Protein AF-A0A7V3PQH8-F1 (afdb_monomer_lite)

Sequence (249 aa):
AAINPGARRLIAATVSHVVGEMLSERGLVITISVPEGQTIAEKTLNPRLGIIGGISILGADGIVKPYSVAAYRATIRLALRVARRNGIAKVVLATGSRSERHARGRYPGLAGMAFVQVGDHVDCALKQTVRLHFQEVVIATMVGKASKLAQGQMQTHVSEGPVDLAALAEVASEIGADEALQAAVRAANTVHHAQKLLRAAAISGLEQRLAQLAAEQAAAFVGGAVPVEVLIYGLDGALLGLAQVGSRA

pLDDT: mean 91.33, std 8.55, range [38.62, 98.69]

Structure (mmCIF, N/CA/C/O backbone):
data_AF-A0A7V3PQH8-F1
#
_entry.id   AF-A0A7V3PQH8-F1
#
loop_
_atom_site.group_PDB
_atom_site.id
_atom_site.type_symbol
_atom_site.label_atom_id
_atom_site.label_alt_id
_atom_site.label_comp_id
_atom_site.label_asym_id
_atom_site.label_entity_id
_atom_site.label_seq_id
_atom_site.pdbx_PDB_ins_code
_atom_site.Cartn_x
_atom_site.Cartn_y
_atom_site.Cartn_z
_atom_site.occupancy
_atom_site.B_iso_or_equiv
_atom_site.auth_seq_id
_atom_site.auth_comp_id
_atom_site.auth_asym_id
_atom_site.auth_atom_id
_atom_site.pdbx_PDB_model_num
ATOM 1 N N . ALA A 1 1 ? 11.810 -10.010 -30.310 1.00 69.44 1 ALA A N 1
ATOM 2 C CA . ALA A 1 1 ? 12.717 -9.869 -29.147 1.00 69.44 1 ALA A CA 1
ATOM 3 C C . ALA A 1 1 ? 12.416 -8.573 -28.394 1.00 69.44 1 ALA A C 1
ATOM 5 O O . ALA A 1 1 ? 12.281 -7.532 -29.037 1.00 69.44 1 ALA A O 1
ATOM 6 N N . ALA A 1 2 ? 12.307 -8.628 -27.064 1.00 83.75 2 ALA A N 1
ATOM 7 C CA . ALA A 1 2 ? 12.023 -7.478 -26.200 1.00 83.75 2 ALA A CA 1
ATOM 8 C C . ALA A 1 2 ? 13.279 -6.606 -25.972 1.00 83.75 2 ALA A C 1
ATOM 10 O O . ALA A 1 2 ? 13.841 -6.577 -24.881 1.00 83.75 2 ALA A O 1
ATOM 11 N N . ILE A 1 3 ? 13.742 -5.917 -27.023 1.00 89.88 3 ILE A N 1
ATOM 12 C CA . ILE A 1 3 ? 14.896 -4.998 -26.981 1.00 89.88 3 ILE A CA 1
ATOM 13 C C . ILE A 1 3 ? 14.425 -3.591 -27.345 1.00 89.88 3 ILE A C 1
ATOM 15 O O . ILE A 1 3 ? 13.915 -3.383 -28.454 1.00 89.88 3 ILE A O 1
ATOM 19 N N . ASN A 1 4 ? 14.590 -2.627 -26.434 1.00 87.06 4 ASN A N 1
ATOM 20 C CA . ASN A 1 4 ? 14.129 -1.256 -26.664 1.00 87.06 4 ASN A CA 1
ATOM 21 C C . ASN A 1 4 ? 15.027 -0.501 -27.678 1.00 87.06 4 ASN A C 1
ATOM 23 O O . ASN A 1 4 ? 16.186 -0.870 -27.878 1.00 87.06 4 ASN A O 1
ATOM 27 N N . PRO A 1 5 ? 14.536 0.584 -28.316 1.00 89.50 5 PRO A N 1
ATOM 28 C CA . PRO A 1 5 ? 15.318 1.340 -29.302 1.00 89.50 5 PRO A CA 1
ATOM 29 C C . PRO A 1 5 ? 16.641 1.905 -28.765 1.00 89.50 5 PRO A C 1
ATOM 31 O O . PRO A 1 5 ? 17.619 1.969 -29.501 1.00 89.50 5 PRO A O 1
ATOM 34 N N . GLY A 1 6 ? 16.685 2.293 -27.486 1.00 89.00 6 GLY A N 1
ATOM 35 C CA . GLY A 1 6 ? 17.909 2.779 -26.846 1.00 89.00 6 GLY A CA 1
ATOM 36 C C . GLY A 1 6 ? 18.995 1.704 -26.783 1.00 89.00 6 GLY A C 1
ATOM 37 O O . GLY A 1 6 ? 20.092 1.935 -27.282 1.00 89.00 6 GLY A O 1
ATOM 38 N N . ALA A 1 7 ? 18.669 0.505 -26.287 1.00 89.88 7 ALA A N 1
ATOM 39 C CA . ALA A 1 7 ? 19.606 -0.613 -26.260 1.00 89.88 7 ALA A CA 1
ATOM 40 C C . ALA A 1 7 ? 20.062 -0.997 -27.671 1.00 89.88 7 ALA A C 1
ATOM 42 O O . ALA A 1 7 ? 21.250 -1.213 -27.881 1.00 89.88 7 ALA A O 1
ATOM 43 N N . ARG A 1 8 ? 19.153 -1.007 -28.659 1.00 92.31 8 ARG A N 1
ATOM 44 C CA . ARG A 1 8 ? 19.520 -1.277 -30.063 1.00 92.31 8 ARG A CA 1
ATOM 45 C C . ARG A 1 8 ? 20.563 -0.296 -30.593 1.00 92.31 8 ARG A C 1
ATOM 47 O O . ARG A 1 8 ? 21.514 -0.732 -31.233 1.00 92.31 8 ARG A O 1
ATOM 54 N N . ARG A 1 9 ? 20.406 1.003 -30.314 1.00 92.12 9 ARG A N 1
ATOM 55 C CA . ARG A 1 9 ? 21.388 2.024 -30.713 1.00 92.12 9 ARG A CA 1
ATOM 56 C C . ARG A 1 9 ? 22.733 1.825 -30.026 1.00 92.12 9 ARG A C 1
ATOM 58 O O . ARG A 1 9 ? 23.749 1.923 -30.698 1.00 92.12 9 ARG A O 1
ATOM 65 N N . LEU A 1 10 ? 22.737 1.525 -28.726 1.00 91.31 10 LEU A N 1
ATOM 66 C CA . LEU A 1 10 ? 23.973 1.273 -27.980 1.00 91.31 10 LEU A CA 1
ATOM 67 C C . LEU A 1 10 ? 24.716 0.052 -28.527 1.00 91.31 10 LEU A C 1
ATOM 69 O O . LEU A 1 10 ? 25.899 0.153 -28.819 1.00 91.31 10 LEU A O 1
ATOM 73 N N . ILE A 1 11 ? 24.009 -1.060 -28.750 1.00 91.88 11 ILE A N 1
ATOM 74 C CA . ILE A 1 11 ? 24.584 -2.273 -29.347 1.00 91.88 11 ILE A CA 1
ATOM 75 C C . ILE A 1 11 ? 25.205 -1.953 -30.710 1.00 91.88 11 ILE A C 1
ATOM 77 O O . ILE A 1 11 ? 26.358 -2.299 -30.949 1.00 91.88 11 ILE A O 1
ATOM 81 N N . ALA A 1 12 ? 24.463 -1.269 -31.587 1.00 90.56 12 ALA A N 1
ATOM 82 C CA . ALA A 1 12 ? 24.956 -0.902 -32.911 1.00 90.56 12 ALA A CA 1
ATOM 83 C C . ALA A 1 12 ? 26.196 0.003 -32.829 1.00 90.56 12 ALA A C 1
ATOM 85 O O . ALA A 1 12 ? 27.190 -0.278 -33.487 1.00 90.56 12 ALA A O 1
ATOM 86 N N . ALA A 1 13 ? 26.171 1.034 -31.978 1.00 90.50 13 ALA A N 1
ATOM 87 C CA . ALA A 1 13 ? 27.292 1.953 -31.799 1.00 90.50 13 ALA A CA 1
ATOM 88 C C . ALA A 1 13 ? 28.551 1.241 -31.277 1.00 90.50 13 ALA A C 1
ATOM 90 O O . ALA A 1 13 ? 29.636 1.446 -31.818 1.00 90.50 13 ALA A O 1
ATOM 91 N N . THR A 1 14 ? 28.413 0.371 -30.271 1.00 90.88 14 THR A N 1
ATOM 92 C CA . THR A 1 14 ? 29.534 -0.414 -29.735 1.00 90.88 14 THR A CA 1
ATOM 93 C C . THR A 1 14 ? 30.121 -1.339 -30.796 1.00 90.88 14 THR A C 1
ATOM 95 O O . THR A 1 14 ? 31.338 -1.406 -30.942 1.00 90.88 14 THR A O 1
ATOM 98 N N . VAL A 1 15 ? 29.277 -2.022 -31.569 1.00 90.94 15 VAL A N 1
ATOM 99 C CA . VAL A 1 15 ? 29.740 -2.921 -32.632 1.00 90.94 15 VAL A CA 1
ATOM 100 C C . VAL A 1 15 ? 30.452 -2.142 -33.731 1.00 90.94 15 VAL A C 1
ATOM 102 O O . VAL A 1 15 ? 31.549 -2.530 -34.116 1.00 90.94 15 VAL A O 1
ATOM 105 N N . SER A 1 16 ? 29.878 -1.031 -34.203 1.00 89.25 16 SER A N 1
ATOM 106 C CA . SER A 1 16 ? 30.523 -0.175 -35.204 1.00 89.25 16 SER A CA 1
ATOM 107 C C . SER A 1 16 ? 31.885 0.323 -34.741 1.00 89.25 16 SER A C 1
ATOM 109 O O . SER A 1 16 ? 32.834 0.307 -35.516 1.00 89.25 16 SER A O 1
ATOM 111 N N . HIS A 1 17 ? 32.000 0.706 -33.470 1.00 89.19 17 HIS A N 1
ATOM 112 C CA . HIS A 1 17 ? 33.264 1.153 -32.898 1.00 89.19 17 HIS A CA 1
ATOM 113 C C . HIS A 1 17 ? 34.311 0.030 -32.817 1.00 89.19 17 HIS A C 1
ATOM 115 O O . HIS A 1 17 ? 35.486 0.271 -33.064 1.00 89.19 17 HIS A O 1
ATOM 121 N N . VAL A 1 18 ? 33.907 -1.193 -32.458 1.00 89.69 18 VAL A N 1
ATOM 122 C CA . VAL A 1 18 ? 34.832 -2.333 -32.309 1.00 89.69 18 VAL A CA 1
ATOM 123 C C . VAL A 1 18 ? 35.256 -2.911 -33.661 1.00 89.69 18 VAL A C 1
ATOM 125 O O . VAL A 1 18 ? 36.412 -3.281 -33.831 1.00 89.69 18 VAL A O 1
ATOM 128 N N . VAL A 1 19 ? 34.328 -3.013 -34.613 1.00 87.88 19 VAL A N 1
ATOM 129 C CA . VAL A 1 19 ? 34.570 -3.642 -35.922 1.00 87.88 19 VAL A CA 1
ATOM 130 C C . VAL A 1 19 ? 35.191 -2.654 -36.920 1.00 87.88 19 VAL A C 1
ATOM 132 O O . VAL A 1 19 ? 35.921 -3.071 -37.819 1.00 87.88 19 VAL A O 1
ATOM 135 N N . GLY A 1 20 ? 34.946 -1.351 -36.751 1.00 84.75 20 GLY A N 1
ATOM 136 C CA . GLY A 1 20 ? 35.577 -0.295 -37.539 1.00 84.75 20 GLY A CA 1
ATOM 137 C C . GLY A 1 20 ? 35.272 -0.389 -39.036 1.00 84.75 20 GLY A C 1
ATOM 138 O O . GLY A 1 20 ? 34.146 -0.682 -39.447 1.00 84.75 20 GLY A O 1
ATOM 139 N N . GLU A 1 21 ? 36.291 -0.141 -39.860 1.00 82.31 21 GLU A N 1
ATOM 140 C CA . GLU A 1 21 ? 36.168 -0.062 -41.322 1.00 82.31 21 GLU A CA 1
ATOM 141 C C . GLU A 1 21 ? 35.783 -1.391 -41.983 1.00 82.31 21 GLU A C 1
ATOM 143 O O . GLU A 1 21 ? 35.224 -1.374 -43.077 1.00 82.31 21 GLU A O 1
ATOM 148 N N . MET A 1 22 ? 35.956 -2.538 -41.309 1.00 79.31 22 MET A N 1
ATOM 149 C CA . MET A 1 22 ? 35.552 -3.840 -41.862 1.00 79.31 22 MET A CA 1
ATOM 150 C C . MET A 1 22 ? 34.045 -3.922 -42.161 1.00 79.31 22 MET A C 1
ATOM 152 O O . MET A 1 22 ? 33.633 -4.716 -43.007 1.00 79.31 22 MET A O 1
ATOM 156 N N . LEU A 1 23 ? 33.218 -3.086 -41.514 1.00 81.00 23 LEU A N 1
ATOM 157 C CA . LEU A 1 23 ? 31.784 -2.987 -41.816 1.00 81.00 23 LEU A CA 1
ATOM 158 C C . LEU A 1 23 ? 31.484 -2.361 -43.186 1.00 81.00 23 LEU A C 1
ATOM 160 O O . LEU A 1 23 ? 30.387 -2.557 -43.706 1.00 81.00 23 LEU A O 1
ATOM 164 N N . SER A 1 24 ? 32.426 -1.605 -43.762 1.00 78.50 24 SER A N 1
ATOM 165 C CA . SER A 1 24 ? 32.280 -1.016 -45.101 1.00 78.50 24 SER A CA 1
ATOM 166 C C . SER A 1 24 ? 32.461 -2.051 -46.215 1.00 78.50 24 SER A C 1
ATOM 168 O O . SER A 1 24 ? 31.877 -1.915 -47.287 1.00 78.50 24 SER A O 1
ATOM 170 N N . GLU A 1 25 ? 33.201 -3.125 -45.931 1.00 80.69 25 GLU A N 1
ATOM 171 C CA . GLU A 1 25 ? 33.485 -4.205 -46.876 1.00 80.69 25 GLU A CA 1
ATOM 172 C C . GLU A 1 25 ? 32.579 -5.425 -46.664 1.00 80.69 25 GLU A C 1
ATOM 174 O O . GLU A 1 25 ? 32.295 -6.164 -47.611 1.00 80.69 25 GLU A O 1
ATOM 179 N N . ARG A 1 26 ? 32.128 -5.674 -45.424 1.00 83.50 26 ARG A N 1
ATOM 180 C CA . ARG A 1 26 ? 31.324 -6.853 -45.062 1.00 83.50 26 ARG A CA 1
ATOM 181 C C . ARG A 1 26 ? 30.247 -6.521 -44.031 1.00 83.50 26 ARG A C 1
ATOM 183 O O . ARG A 1 26 ? 30.506 -5.902 -43.005 1.00 83.50 26 ARG A O 1
ATOM 190 N N . GLY A 1 27 ? 29.031 -7.013 -44.267 1.00 83.19 27 GLY A N 1
ATOM 191 C CA . GLY A 1 27 ? 27.947 -6.944 -43.286 1.00 83.19 27 GLY A CA 1
ATOM 192 C C . GLY A 1 27 ? 28.158 -7.900 -42.105 1.00 83.19 27 GLY A C 1
ATOM 193 O O . GLY A 1 27 ? 28.834 -8.921 -42.228 1.00 83.19 27 GLY A O 1
ATOM 194 N N . LEU A 1 28 ? 27.531 -7.593 -40.967 1.00 86.88 28 LEU A N 1
ATOM 195 C CA . LEU A 1 28 ? 27.560 -8.426 -39.763 1.00 86.88 28 LEU A CA 1
ATOM 196 C C . LEU A 1 28 ? 26.142 -8.840 -39.353 1.00 86.88 28 LEU A C 1
ATOM 198 O O . LEU A 1 28 ? 25.231 -8.013 -39.302 1.00 86.88 28 LEU A O 1
ATOM 202 N N . VAL A 1 29 ? 25.976 -10.112 -38.988 1.00 89.38 29 VAL A N 1
ATOM 203 C CA . VAL A 1 29 ? 24.771 -10.618 -38.320 1.00 89.38 29 VAL A CA 1
ATOM 204 C C . VAL A 1 29 ? 25.097 -10.853 -36.852 1.00 89.38 29 VAL A C 1
ATOM 206 O O . VAL A 1 29 ? 26.040 -11.568 -36.527 1.00 89.38 29 VAL A O 1
ATOM 209 N N . ILE A 1 30 ? 24.311 -10.247 -35.961 1.00 88.38 30 ILE A N 1
ATOM 210 C CA . ILE A 1 30 ? 24.513 -10.337 -34.513 1.00 88.38 30 ILE A CA 1
ATOM 211 C C . ILE A 1 30 ? 23.346 -11.090 -33.893 1.00 88.38 30 ILE A C 1
ATOM 213 O O . ILE A 1 30 ? 22.194 -10.655 -33.977 1.00 88.38 30 ILE A O 1
ATOM 217 N N . THR A 1 31 ? 23.656 -12.183 -33.204 1.00 91.88 31 THR A N 1
ATOM 218 C CA . THR A 1 31 ? 22.697 -12.906 -32.372 1.00 91.88 31 THR A CA 1
ATOM 219 C C . THR A 1 31 ? 22.976 -12.598 -30.911 1.00 91.88 31 THR A C 1
ATOM 221 O O . THR A 1 31 ? 24.031 -12.931 -30.382 1.00 91.88 31 THR A O 1
ATOM 224 N N . ILE A 1 32 ? 22.011 -11.967 -30.246 1.00 90.38 32 ILE A N 1
ATOM 225 C CA . ILE A 1 32 ? 22.078 -11.710 -28.809 1.00 90.38 32 ILE A CA 1
ATOM 226 C C . ILE A 1 32 ? 21.322 -12.823 -28.100 1.00 90.38 32 ILE A C 1
ATOM 228 O O . ILE A 1 32 ? 20.129 -13.014 -28.341 1.00 90.38 32 ILE A O 1
ATOM 232 N N . SER A 1 33 ? 22.014 -13.534 -27.217 1.00 92.12 33 SER A N 1
ATOM 233 C CA . SER A 1 33 ? 21.426 -14.552 -26.355 1.00 92.12 33 SER A CA 1
ATOM 234 C C . SER A 1 33 ? 21.603 -14.160 -24.892 1.00 92.12 33 SER A C 1
ATOM 236 O O . SER A 1 33 ? 22.584 -13.521 -24.515 1.00 92.12 33 SER A O 1
ATOM 238 N N . VAL A 1 34 ? 20.621 -14.520 -24.071 1.00 91.44 34 VAL A N 1
ATOM 239 C CA . VAL A 1 34 ? 20.726 -14.432 -22.615 1.00 91.44 34 VAL A CA 1
ATOM 240 C C . VAL A 1 34 ? 20.525 -15.847 -22.093 1.00 91.44 34 VAL A C 1
ATOM 242 O O . VAL A 1 34 ? 19.378 -16.307 -22.051 1.00 91.44 34 VAL A O 1
ATOM 245 N N . PRO A 1 35 ? 21.614 -16.555 -21.744 1.00 92.94 35 PRO A N 1
ATOM 246 C CA . PRO A 1 35 ? 21.519 -17.830 -21.049 1.00 92.94 35 PRO A CA 1
ATOM 247 C C . PRO A 1 35 ? 20.592 -17.697 -19.839 1.00 92.94 35 PRO A C 1
ATOM 249 O O . PRO A 1 35 ? 20.610 -16.677 -19.153 1.00 92.94 35 PRO A O 1
ATOM 252 N N . GLU A 1 36 ? 19.721 -18.686 -19.629 1.00 92.44 36 GLU A N 1
ATOM 253 C CA . GLU A 1 36 ? 18.727 -18.689 -18.540 1.00 92.44 36 GLU A CA 1
ATOM 254 C C . GLU A 1 36 ? 17.728 -17.513 -18.567 1.00 92.44 36 GLU A C 1
ATOM 256 O O . GLU A 1 36 ? 16.984 -17.293 -17.609 1.00 92.44 36 GLU A O 1
ATOM 261 N N . GLY A 1 37 ? 17.643 -16.768 -19.677 1.00 91.50 37 GLY A N 1
ATOM 262 C CA . GLY A 1 37 ? 16.776 -15.596 -19.789 1.00 91.50 37 GLY A CA 1
ATOM 263 C C . GLY A 1 37 ? 15.298 -15.906 -19.536 1.00 91.50 37 GLY A C 1
ATOM 264 O O . GLY A 1 37 ? 14.580 -15.062 -19.007 1.00 91.50 37 GLY A O 1
ATOM 265 N N . GLN A 1 38 ? 14.836 -17.114 -19.861 1.00 92.31 38 GLN A N 1
ATOM 266 C CA . GLN A 1 38 ? 13.476 -17.553 -19.550 1.00 92.31 38 GLN A CA 1
ATOM 267 C C . GLN A 1 38 ? 13.256 -17.686 -18.034 1.00 92.31 38 GLN A C 1
ATOM 269 O O . GLN A 1 38 ? 12.346 -17.059 -17.498 1.00 92.31 38 GLN A O 1
ATOM 274 N N . THR A 1 39 ? 14.137 -18.409 -17.336 1.00 90.88 39 THR A N 1
ATOM 275 C CA . THR A 1 39 ? 14.087 -18.603 -15.877 1.00 90.88 39 THR A CA 1
ATOM 276 C C . THR A 1 39 ? 14.212 -17.282 -15.120 1.00 90.88 39 THR A C 1
ATOM 278 O O . THR A 1 39 ? 13.498 -17.034 -14.149 1.00 90.88 39 THR A O 1
ATOM 281 N N . ILE A 1 40 ? 15.110 -16.395 -15.562 1.00 89.00 40 ILE A N 1
ATOM 282 C CA . ILE A 1 40 ? 15.279 -15.079 -14.936 1.00 89.00 40 ILE A CA 1
ATOM 283 C C . ILE A 1 40 ? 14.012 -14.244 -15.134 1.00 89.00 40 ILE A C 1
ATOM 285 O O . ILE A 1 40 ? 13.563 -13.602 -14.185 1.00 89.00 40 ILE A O 1
ATOM 289 N N . ALA A 1 41 ? 13.405 -14.273 -16.326 1.00 89.25 41 ALA A N 1
ATOM 290 C CA . ALA A 1 41 ? 12.231 -13.464 -16.637 1.00 89.25 41 ALA A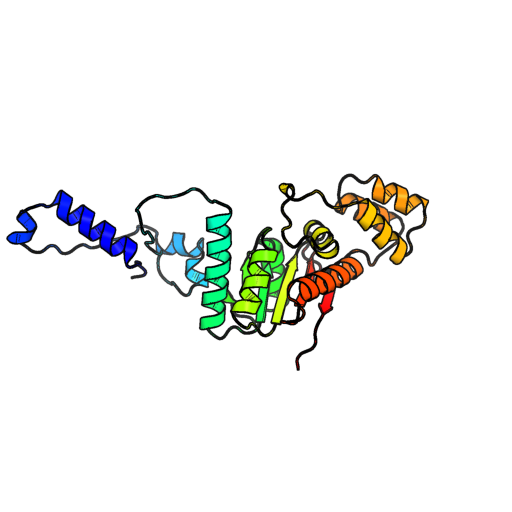 CA 1
ATOM 291 C C . ALA A 1 41 ? 11.058 -13.718 -15.690 1.00 89.25 41 ALA A C 1
ATOM 293 O O . ALA A 1 41 ? 10.409 -12.750 -15.292 1.00 89.25 41 ALA A O 1
ATOM 294 N N . GLU A 1 42 ? 10.842 -14.962 -15.259 1.00 86.00 42 GLU A N 1
ATOM 295 C CA . GLU A 1 42 ? 9.809 -15.335 -14.281 1.00 86.00 42 GLU A CA 1
ATOM 296 C C . GLU A 1 42 ? 9.930 -14.568 -12.955 1.00 86.00 42 GLU A C 1
ATOM 298 O O . GLU A 1 42 ? 8.927 -14.279 -12.302 1.00 86.00 42 GLU A O 1
ATOM 303 N N . LYS A 1 43 ? 1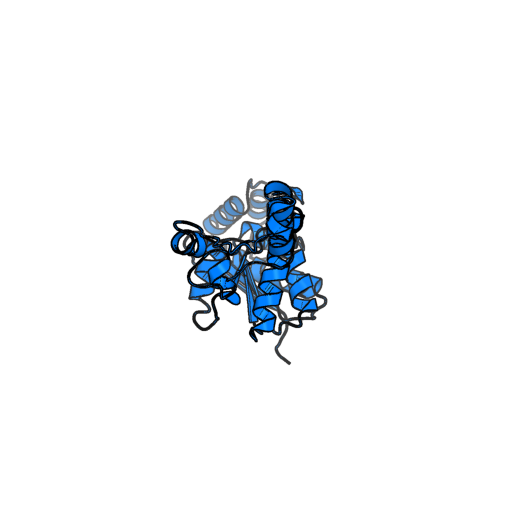1.153 -14.173 -12.586 1.00 82.50 43 LYS A N 1
ATOM 304 C CA . LYS A 1 43 ? 11.462 -13.404 -11.370 1.00 82.50 43 LYS A CA 1
ATOM 305 C C . LYS A 1 43 ? 11.460 -11.887 -11.591 1.00 82.50 43 LYS A C 1
ATOM 307 O O . LYS A 1 43 ? 11.768 -11.132 -10.671 1.00 82.50 43 LYS A O 1
ATOM 312 N N . THR A 1 44 ? 11.130 -11.417 -12.793 1.00 82.38 44 THR A N 1
ATOM 313 C CA . THR A 1 44 ? 11.079 -9.986 -13.134 1.00 82.38 44 THR A CA 1
ATOM 314 C C . THR A 1 44 ? 9.641 -9.493 -13.317 1.00 82.38 44 THR A C 1
ATOM 316 O O . THR A 1 44 ? 8.668 -10.226 -13.154 1.00 82.38 44 THR A O 1
ATOM 319 N N . LEU A 1 45 ? 9.485 -8.224 -13.703 1.00 76.12 45 LEU A N 1
ATOM 320 C CA . LEU A 1 45 ? 8.192 -7.683 -14.122 1.00 76.12 45 LEU A CA 1
ATOM 321 C C . LEU A 1 45 ? 7.771 -8.144 -15.526 1.00 76.12 45 LEU A C 1
ATOM 323 O O . LEU A 1 45 ? 6.620 -7.927 -15.894 1.00 76.12 45 LEU A O 1
ATOM 327 N N . ASN A 1 46 ? 8.648 -8.789 -16.301 1.00 84.25 46 ASN A N 1
ATOM 328 C CA . ASN A 1 46 ? 8.371 -9.172 -17.687 1.00 84.25 46 ASN A CA 1
ATOM 329 C C . ASN A 1 46 ? 7.060 -9.950 -17.887 1.00 84.25 46 ASN A C 1
ATOM 331 O O . ASN A 1 46 ? 6.265 -9.506 -18.718 1.00 84.25 46 ASN A O 1
ATOM 335 N N . PRO A 1 47 ? 6.758 -11.017 -17.118 1.00 82.62 47 PRO A N 1
ATOM 336 C CA . PRO A 1 47 ? 5.520 -11.771 -17.296 1.00 82.62 47 PRO A CA 1
ATOM 337 C C . PRO A 1 47 ? 4.287 -10.892 -17.077 1.00 82.62 47 PRO A C 1
ATOM 339 O O . PRO A 1 47 ? 3.309 -10.979 -17.816 1.00 82.62 47 PRO A O 1
ATOM 342 N N . ARG A 1 48 ? 4.358 -9.968 -16.107 1.00 74.62 48 ARG A N 1
ATOM 343 C CA . ARG A 1 48 ? 3.279 -9.006 -15.826 1.00 74.62 48 ARG A CA 1
ATOM 344 C C . ARG A 1 48 ? 3.085 -8.002 -16.962 1.00 74.62 48 ARG A C 1
ATOM 346 O O . ARG A 1 48 ? 1.983 -7.494 -17.136 1.00 74.62 48 ARG A O 1
ATOM 353 N N . LEU A 1 49 ? 4.141 -7.715 -17.719 1.00 76.50 49 LEU A N 1
ATOM 354 C CA . LEU A 1 49 ? 4.115 -6.831 -18.884 1.00 76.50 49 LEU A CA 1
ATOM 355 C C . LEU A 1 49 ? 3.799 -7.579 -20.194 1.00 76.50 49 LEU A C 1
ATOM 357 O O . LEU A 1 49 ? 3.864 -6.969 -21.259 1.00 76.50 49 LEU A O 1
ATOM 361 N N . GLY A 1 50 ? 3.464 -8.874 -20.129 1.00 80.19 50 GLY A N 1
ATOM 362 C CA . GLY A 1 50 ? 3.159 -9.702 -21.301 1.00 80.19 50 GLY A CA 1
ATOM 363 C C . GLY A 1 50 ? 4.394 -10.174 -22.075 1.00 80.19 50 GLY A C 1
ATOM 364 O O . GLY A 1 50 ? 4.275 -10.624 -23.210 1.00 80.19 50 GLY A O 1
ATOM 365 N N . ILE A 1 51 ? 5.585 -10.067 -21.485 1.00 82.50 51 ILE A N 1
ATOM 366 C CA . ILE A 1 51 ? 6.837 -10.525 -22.090 1.00 82.50 51 ILE A CA 1
ATOM 367 C C . ILE A 1 51 ? 7.091 -11.953 -21.608 1.00 82.50 51 ILE A C 1
ATOM 369 O O . ILE A 1 51 ? 7.396 -12.177 -20.436 1.00 82.50 51 ILE A O 1
ATOM 373 N N . ILE A 1 52 ? 6.927 -12.910 -22.522 1.00 85.00 52 ILE A N 1
ATOM 374 C CA . ILE A 1 52 ? 6.976 -14.354 -22.260 1.00 85.00 52 ILE A CA 1
ATOM 375 C C . ILE A 1 52 ? 8.214 -14.952 -22.943 1.00 85.00 52 ILE A C 1
ATOM 377 O O . ILE A 1 52 ? 8.609 -14.505 -24.019 1.00 85.00 52 ILE A O 1
ATOM 381 N N . GLY A 1 53 ? 8.828 -15.962 -22.319 1.00 86.62 53 GLY A N 1
ATOM 382 C CA . GLY A 1 53 ? 9.922 -16.740 -22.916 1.00 86.62 53 GLY A CA 1
ATOM 383 C C . GLY A 1 53 ? 11.307 -16.086 -22.858 1.00 86.62 53 GLY A C 1
ATOM 384 O O . GLY A 1 53 ? 12.238 -16.593 -23.473 1.00 86.62 53 GLY A O 1
ATOM 385 N N . GLY A 1 54 ? 11.480 -14.972 -22.137 1.00 89.56 54 GLY A N 1
ATOM 386 C CA . GLY A 1 54 ? 12.792 -14.340 -21.983 1.00 89.56 54 GLY A CA 1
ATOM 387 C C . GLY A 1 54 ? 12.782 -12.989 -21.269 1.00 89.56 54 GLY A C 1
ATOM 388 O O . GLY A 1 54 ? 11.726 -12.412 -20.981 1.00 89.56 54 GLY A O 1
ATOM 389 N N . ILE A 1 55 ? 13.980 -12.470 -20.979 1.00 91.50 55 ILE A N 1
ATOM 390 C CA . ILE A 1 55 ? 14.151 -11.140 -20.384 1.00 91.50 55 ILE A CA 1
ATOM 391 C C . ILE A 1 55 ? 14.081 -10.011 -21.422 1.00 91.50 55 ILE A C 1
ATOM 393 O O . ILE A 1 55 ? 14.243 -10.215 -22.625 1.00 91.50 55 ILE A O 1
ATOM 397 N N . SER A 1 56 ? 13.863 -8.791 -20.928 1.00 90.38 56 SER A N 1
ATOM 398 C CA . SER A 1 56 ? 13.930 -7.569 -21.723 1.00 90.38 56 SER A CA 1
ATOM 399 C C . SER A 1 56 ? 15.350 -7.019 -21.683 1.00 90.38 56 SER A C 1
ATOM 401 O O . SER A 1 56 ? 15.909 -6.865 -20.599 1.00 90.38 56 SER A O 1
ATOM 403 N N . ILE A 1 57 ? 15.912 -6.664 -22.839 1.00 89.81 57 ILE A N 1
ATOM 404 C CA . ILE A 1 57 ? 17.190 -5.945 -22.918 1.00 89.81 57 ILE A CA 1
ATOM 405 C C . ILE A 1 57 ? 16.860 -4.460 -23.035 1.00 89.81 57 ILE A C 1
ATOM 407 O O . ILE A 1 57 ? 16.399 -3.981 -24.076 1.00 89.81 57 ILE A O 1
ATOM 411 N N . LEU A 1 58 ? 17.025 -3.753 -21.921 1.00 83.69 58 LEU A N 1
ATOM 412 C CA . LEU A 1 58 ? 16.620 -2.362 -21.760 1.00 83.69 58 LEU A CA 1
ATOM 413 C C . LEU A 1 58 ? 17.840 -1.489 -21.465 1.00 83.69 58 LEU A C 1
ATOM 415 O O . LEU A 1 58 ? 18.708 -1.866 -20.687 1.00 83.69 58 LEU A O 1
ATOM 419 N N . GLY A 1 59 ? 17.873 -0.300 -22.057 1.00 76.06 59 GLY A N 1
ATOM 420 C CA . GLY A 1 59 ? 18.894 0.712 -21.793 1.00 76.06 59 GLY A CA 1
ATOM 421 C C . GLY A 1 59 ? 18.680 1.939 -22.672 1.00 76.06 59 GLY A C 1
ATOM 422 O O . GLY A 1 59 ? 18.065 1.839 -23.735 1.00 76.06 59 GLY A O 1
ATOM 423 N N . ALA A 1 60 ? 19.123 3.108 -22.220 1.00 77.31 60 ALA A N 1
ATOM 424 C CA . ALA A 1 60 ? 19.135 4.328 -23.033 1.00 77.31 60 ALA A CA 1
ATOM 425 C C . ALA A 1 60 ? 20.547 4.912 -23.138 1.00 77.31 60 ALA A C 1
ATOM 427 O O . ALA A 1 60 ? 20.940 5.330 -24.221 1.00 77.31 60 ALA A O 1
ATOM 428 N N . ASP A 1 61 ? 21.293 4.872 -22.035 1.00 80.00 61 ASP A N 1
ATOM 429 C CA . ASP A 1 61 ? 22.641 5.425 -21.864 1.00 80.00 61 ASP A CA 1
ATOM 430 C C . ASP A 1 61 ? 23.697 4.365 -21.490 1.00 80.00 61 ASP A C 1
ATOM 432 O O . ASP A 1 61 ? 24.880 4.675 -21.433 1.00 80.00 61 ASP A O 1
ATOM 436 N N . GLY A 1 62 ? 23.291 3.116 -21.239 1.00 76.62 62 GLY A N 1
ATOM 437 C CA . GLY A 1 62 ? 24.196 2.035 -20.835 1.00 76.62 62 GLY A CA 1
ATOM 438 C C . GLY A 1 62 ? 24.629 2.099 -19.366 1.00 76.62 62 GLY A C 1
ATOM 439 O O . GLY A 1 62 ? 25.436 1.275 -18.944 1.00 76.62 62 GLY A O 1
ATOM 440 N N . ILE A 1 63 ? 24.080 3.029 -18.574 1.00 76.81 63 ILE A N 1
ATOM 441 C CA . ILE A 1 63 ? 24.430 3.209 -17.162 1.00 76.81 63 ILE A CA 1
ATOM 442 C C . ILE A 1 63 ? 23.339 2.595 -16.281 1.00 76.81 63 ILE A C 1
ATOM 444 O O . ILE A 1 63 ? 22.183 3.025 -16.282 1.00 76.81 63 ILE A O 1
ATOM 448 N N . VAL A 1 64 ? 23.711 1.611 -15.459 1.00 65.44 64 VAL A N 1
ATOM 449 C CA . VAL A 1 64 ? 22.812 1.055 -14.441 1.00 65.44 64 VAL A CA 1
ATOM 450 C C . VAL A 1 64 ? 22.848 1.955 -13.212 1.00 65.44 64 VAL A C 1
ATOM 452 O O . VAL A 1 64 ? 23.779 1.907 -12.411 1.00 65.44 64 VAL A O 1
ATOM 455 N N . LYS A 1 65 ? 21.816 2.784 -13.044 1.00 61.91 65 LYS A N 1
ATOM 456 C CA . LYS A 1 65 ? 21.616 3.514 -11.789 1.00 61.91 65 LYS A CA 1
ATOM 457 C C . LYS A 1 65 ? 21.008 2.559 -10.755 1.00 61.91 65 LYS A C 1
ATOM 459 O O . LYS A 1 65 ? 19.949 1.992 -11.041 1.00 61.91 65 LYS A O 1
ATOM 464 N N . PRO A 1 66 ? 21.619 2.388 -9.566 1.00 59.22 66 PRO A N 1
ATOM 465 C CA . PRO A 1 66 ? 21.001 1.627 -8.485 1.00 59.22 66 PRO A CA 1
ATOM 466 C C . PRO A 1 66 ? 19.626 2.216 -8.146 1.00 59.22 66 PRO A C 1
ATOM 468 O O . PRO A 1 66 ? 19.342 3.378 -8.447 1.00 59.22 66 PRO A O 1
ATOM 471 N N . TYR A 1 67 ? 18.760 1.378 -7.577 1.00 62.78 67 TYR A N 1
ATOM 472 C CA . TYR A 1 67 ? 17.325 1.613 -7.406 1.00 62.78 67 TYR A CA 1
ATOM 473 C C . TYR A 1 67 ? 17.031 2.934 -6.670 1.00 62.78 67 TYR A C 1
ATOM 475 O O . TYR A 1 67 ? 16.930 2.990 -5.449 1.00 62.78 67 TYR A O 1
ATOM 483 N N . SER A 1 68 ? 16.912 4.030 -7.420 1.00 79.12 68 SER A N 1
ATOM 484 C CA . SER A 1 68 ? 16.548 5.330 -6.865 1.00 79.12 68 SER A CA 1
ATOM 485 C C . SER A 1 68 ? 15.036 5.407 -6.674 1.00 79.12 68 SER A C 1
ATOM 487 O O . SER A 1 68 ? 14.266 4.788 -7.417 1.00 79.12 68 SER A O 1
ATOM 489 N N . VAL A 1 69 ? 14.591 6.250 -5.740 1.00 84.38 69 VAL A N 1
ATOM 490 C CA . VAL A 1 69 ? 13.169 6.603 -5.580 1.00 84.38 69 VAL A CA 1
ATOM 491 C C . VAL A 1 69 ? 12.541 7.007 -6.924 1.00 84.38 69 VAL A C 1
ATOM 493 O O . VAL A 1 69 ? 11.414 6.623 -7.242 1.00 84.38 69 VAL A O 1
ATOM 496 N N . ALA A 1 70 ? 13.286 7.729 -7.768 1.00 85.62 70 ALA A N 1
ATOM 497 C CA . ALA A 1 70 ? 12.829 8.122 -9.098 1.00 85.62 70 ALA A CA 1
ATOM 498 C C . ALA A 1 70 ? 12.605 6.918 -10.032 1.00 85.62 70 ALA A C 1
ATOM 500 O O . ALA A 1 70 ? 11.573 6.864 -10.712 1.00 85.62 70 ALA A O 1
ATOM 501 N N . ALA A 1 71 ? 13.527 5.948 -10.043 1.00 84.31 71 ALA A N 1
ATOM 502 C CA . ALA A 1 71 ? 13.420 4.732 -10.850 1.00 84.31 71 ALA A CA 1
ATOM 503 C C . ALA A 1 71 ? 12.246 3.844 -10.401 1.00 84.31 71 ALA A C 1
ATOM 505 O O . ALA A 1 71 ? 11.492 3.336 -11.238 1.00 84.31 71 ALA A O 1
ATOM 506 N N . TYR A 1 72 ? 12.018 3.721 -9.091 1.00 88.56 72 TYR A N 1
ATOM 507 C CA . TYR A 1 72 ? 10.885 2.949 -8.583 1.00 88.56 72 TYR A CA 1
ATOM 508 C C . TYR A 1 72 ? 9.541 3.602 -8.928 1.00 88.56 72 TYR A C 1
ATOM 510 O O . TYR A 1 72 ? 8.656 2.957 -9.496 1.00 88.56 72 TYR A O 1
ATOM 518 N N . ARG A 1 73 ? 9.412 4.922 -8.731 1.00 92.88 73 ARG A N 1
ATOM 519 C CA . ARG A 1 73 ? 8.216 5.672 -9.158 1.00 92.88 73 ARG A CA 1
ATOM 520 C C . ARG A 1 73 ? 7.982 5.587 -10.671 1.00 92.88 73 ARG A C 1
ATOM 522 O O . ARG A 1 73 ? 6.834 5.541 -11.114 1.00 92.88 73 ARG A O 1
ATOM 529 N N . ALA A 1 74 ? 9.041 5.555 -11.484 1.00 90.12 74 ALA A N 1
ATOM 530 C CA . ALA A 1 74 ? 8.920 5.341 -12.928 1.00 90.12 74 ALA A CA 1
ATOM 531 C C . ALA A 1 7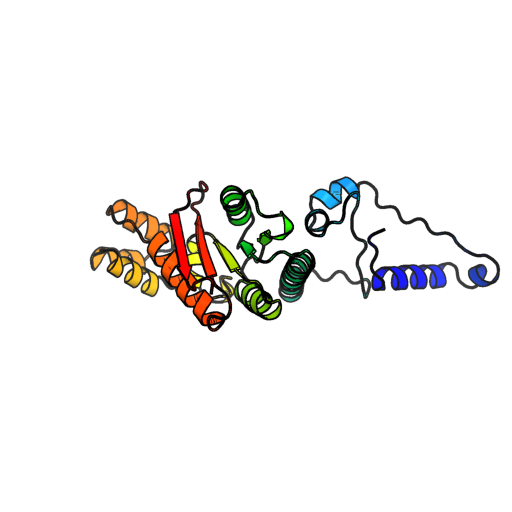4 ? 8.369 3.945 -13.261 1.00 90.12 74 ALA A C 1
ATOM 533 O O . ALA A 1 74 ? 7.521 3.823 -14.146 1.00 90.12 74 ALA A O 1
ATOM 534 N N . THR A 1 75 ? 8.783 2.926 -12.507 1.00 90.19 75 THR A N 1
ATOM 535 C CA . THR A 1 75 ? 8.302 1.545 -12.648 1.00 90.19 75 THR A CA 1
ATOM 536 C C . THR A 1 75 ? 6.813 1.430 -12.316 1.00 90.19 75 THR A C 1
ATOM 538 O O . THR A 1 75 ? 6.061 0.852 -13.101 1.00 90.19 75 THR A O 1
ATOM 541 N N . ILE A 1 76 ? 6.354 2.070 -11.233 1.00 95.81 76 ILE A N 1
ATOM 542 C CA . ILE A 1 76 ? 4.923 2.158 -10.880 1.00 95.81 76 ILE A CA 1
ATOM 543 C C . ILE A 1 76 ? 4.125 2.789 -12.029 1.00 95.81 76 ILE A C 1
ATOM 545 O O . ILE A 1 76 ? 3.124 2.233 -12.484 1.00 95.81 76 ILE A O 1
ATOM 549 N N . ARG A 1 77 ? 4.592 3.932 -12.553 1.00 96.75 77 ARG A N 1
ATOM 550 C CA . ARG A 1 77 ? 3.915 4.620 -13.665 1.00 96.75 77 ARG A CA 1
ATOM 551 C C . ARG A 1 77 ? 3.841 3.769 -14.930 1.00 96.75 77 ARG A C 1
ATOM 553 O O . ARG A 1 77 ? 2.825 3.806 -15.624 1.00 96.75 77 ARG A O 1
ATOM 560 N N . LEU A 1 78 ? 4.905 3.029 -15.239 1.00 93.62 78 LEU A N 1
ATOM 561 C CA . LEU A 1 78 ? 4.945 2.133 -16.390 1.00 93.62 78 LEU A CA 1
ATOM 562 C C . LEU A 1 78 ? 3.958 0.974 -16.227 1.00 93.62 78 LEU A C 1
ATOM 564 O O . LEU A 1 78 ? 3.174 0.732 -17.143 1.00 93.62 78 LEU A O 1
ATOM 568 N N . ALA A 1 79 ? 3.949 0.314 -15.067 1.00 95.31 79 ALA A N 1
ATOM 569 C CA . ALA A 1 79 ? 3.038 -0.792 -14.783 1.00 95.31 79 ALA A CA 1
ATOM 570 C C . ALA A 1 79 ? 1.568 -0.366 -14.936 1.00 95.31 79 ALA A C 1
ATOM 572 O O . ALA A 1 79 ? 0.808 -1.019 -15.649 1.00 95.31 79 ALA A O 1
ATOM 573 N N . LEU A 1 80 ? 1.192 0.788 -14.372 1.00 98.06 80 LEU A N 1
ATOM 574 C CA . LEU A 1 80 ? -0.165 1.335 -14.502 1.00 98.06 80 LEU A CA 1
ATOM 575 C C . LEU A 1 80 ? -0.523 1.684 -15.952 1.00 98.06 80 LEU A C 1
ATOM 577 O O . LEU A 1 80 ? -1.638 1.419 -16.400 1.00 98.06 80 LEU A O 1
ATOM 581 N N . ARG A 1 81 ? 0.423 2.241 -16.718 1.00 97.44 81 ARG A N 1
ATOM 582 C CA . ARG A 1 81 ? 0.212 2.544 -18.142 1.00 97.44 81 ARG A CA 1
ATOM 583 C C . ARG A 1 81 ? -0.017 1.275 -18.959 1.00 97.44 81 ARG A C 1
ATOM 585 O O . ARG A 1 81 ? -0.872 1.274 -19.841 1.00 97.44 81 ARG A O 1
ATOM 592 N N . VAL A 1 82 ? 0.741 0.216 -18.676 1.00 94.62 82 VAL A N 1
ATOM 593 C CA . VAL A 1 82 ? 0.584 -1.082 -19.341 1.00 94.62 82 VAL A CA 1
ATOM 594 C C . VAL A 1 82 ? -0.755 -1.712 -18.978 1.00 94.62 82 VAL A C 1
ATOM 596 O O . VAL A 1 82 ? -1.480 -2.100 -19.890 1.00 94.62 82 VAL A O 1
ATOM 599 N N . ALA A 1 83 ? -1.136 -1.724 -17.699 1.00 96.19 83 ALA A N 1
ATOM 600 C CA . ALA A 1 83 ? -2.446 -2.208 -17.271 1.00 96.19 83 ALA A CA 1
ATOM 601 C C . ALA A 1 83 ? -3.578 -1.473 -18.009 1.00 96.19 83 ALA A C 1
ATOM 603 O O . ALA A 1 83 ? -4.415 -2.103 -18.655 1.00 96.19 83 ALA A O 1
ATOM 604 N N . ARG A 1 84 ? -3.555 -0.133 -18.023 1.00 97.19 84 ARG A N 1
ATOM 605 C CA . ARG A 1 84 ? -4.613 0.655 -18.671 1.00 97.19 84 ARG A CA 1
ATOM 606 C C . ARG A 1 84 ? -4.702 0.425 -20.181 1.00 97.19 84 ARG A C 1
ATOM 608 O O . ARG A 1 84 ? -5.811 0.366 -20.713 1.00 97.19 84 ARG A O 1
ATOM 615 N N . ARG A 1 85 ? -3.557 0.288 -20.865 1.00 95.94 85 ARG A N 1
ATOM 616 C CA . ARG A 1 85 ? -3.495 -0.018 -22.309 1.00 95.94 85 ARG A CA 1
ATOM 617 C C . ARG A 1 85 ? -4.066 -1.392 -22.655 1.00 95.94 85 ARG A C 1
ATOM 619 O O . ARG A 1 85 ? -4.546 -1.565 -23.764 1.00 95.94 85 ARG A O 1
ATOM 626 N N . ASN A 1 86 ? -4.047 -2.329 -21.713 1.00 95.50 86 ASN A N 1
ATOM 627 C CA . ASN A 1 86 ? -4.631 -3.662 -21.860 1.00 95.50 86 ASN A CA 1
ATOM 628 C C . ASN A 1 86 ? -6.078 -3.731 -21.332 1.00 95.50 86 ASN A C 1
ATOM 630 O O . ASN A 1 86 ? -6.553 -4.795 -20.952 1.00 95.50 86 ASN A O 1
ATOM 634 N N . GLY A 1 87 ? -6.781 -2.595 -21.265 1.00 96.44 87 GLY A N 1
ATOM 635 C CA . GLY A 1 87 ? -8.200 -2.557 -20.901 1.00 96.44 87 GLY A CA 1
ATOM 636 C C . GLY A 1 87 ? -8.495 -2.738 -19.410 1.00 96.44 87 GLY A C 1
ATOM 637 O O . GLY A 1 87 ? -9.660 -2.833 -19.035 1.00 96.44 87 GLY A O 1
ATOM 638 N N . ILE A 1 88 ? -7.482 -2.749 -18.537 1.00 97.81 88 ILE A N 1
ATOM 639 C CA . ILE A 1 88 ? -7.711 -2.836 -17.092 1.00 97.81 88 ILE A CA 1
ATOM 640 C C . ILE A 1 88 ? -8.333 -1.529 -16.589 1.00 97.81 88 ILE A C 1
ATOM 642 O O . ILE A 1 88 ? -7.715 -0.466 -16.672 1.00 97.81 88 ILE A O 1
ATOM 646 N N . ALA A 1 89 ? -9.549 -1.629 -16.051 1.00 96.69 89 ALA A N 1
ATOM 647 C CA . ALA A 1 89 ? -10.304 -0.507 -15.492 1.00 96.69 89 ALA A CA 1
ATOM 648 C C . ALA A 1 89 ? -10.224 -0.421 -13.956 1.00 96.69 89 ALA A C 1
ATOM 650 O O . ALA A 1 89 ? -10.212 0.683 -13.412 1.00 96.69 89 ALA A O 1
ATOM 651 N N . LYS A 1 90 ? -10.121 -1.572 -13.275 1.00 97.81 90 LYS A N 1
ATOM 652 C CA . LYS A 1 90 ? -9.894 -1.699 -11.826 1.00 97.81 90 LYS A CA 1
ATOM 653 C C . LYS A 1 90 ? -8.448 -2.103 -11.561 1.00 97.81 90 LYS A C 1
ATOM 655 O O . LYS A 1 90 ? -7.996 -3.107 -12.109 1.00 97.81 90 LYS A O 1
ATOM 660 N N . VAL A 1 91 ? -7.745 -1.375 -10.695 1.00 98.44 91 VAL A N 1
ATOM 661 C CA . VAL A 1 91 ? -6.353 -1.688 -10.328 1.00 98.44 91 VAL A CA 1
ATOM 662 C C . VAL A 1 91 ? -6.169 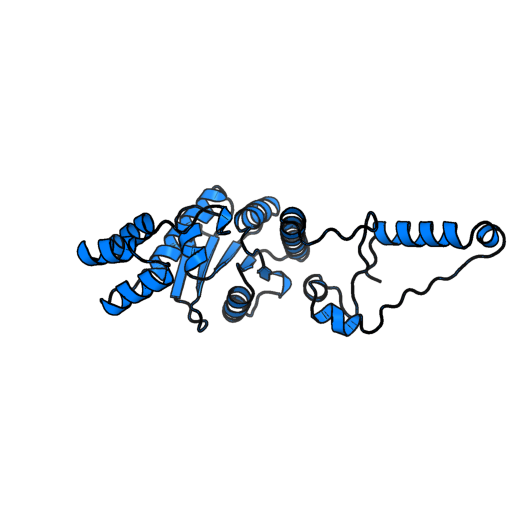-1.813 -8.822 1.00 98.44 91 VAL A C 1
ATOM 664 O O . VAL A 1 91 ? -6.732 -1.044 -8.050 1.00 98.44 91 VAL A O 1
ATOM 667 N N . VAL A 1 92 ? -5.345 -2.773 -8.414 1.00 98.62 92 VAL A N 1
ATOM 668 C CA . VAL A 1 92 ? -4.931 -3.008 -7.033 1.00 98.62 92 VAL A CA 1
ATOM 669 C C . VAL A 1 92 ? -3.509 -2.484 -6.835 1.00 98.62 92 VAL A C 1
ATOM 671 O O . VAL A 1 92 ? -2.554 -2.970 -7.443 1.00 98.62 92 VAL A O 1
ATOM 674 N N . LEU A 1 93 ? -3.372 -1.503 -5.953 1.00 98.62 93 LEU A N 1
ATOM 675 C CA . LEU A 1 93 ? -2.130 -0.896 -5.498 1.00 98.62 93 LEU A CA 1
ATOM 676 C C . LEU A 1 93 ? -1.700 -1.572 -4.194 1.00 98.62 93 LEU A C 1
ATOM 678 O O . LEU A 1 93 ? -2.220 -1.282 -3.117 1.00 98.62 93 LEU A O 1
ATOM 682 N N . ALA A 1 94 ? -0.758 -2.505 -4.284 1.00 98.00 94 ALA A N 1
ATOM 683 C CA . ALA A 1 94 ? -0.277 -3.255 -3.134 1.00 98.00 94 ALA A CA 1
ATOM 684 C C . ALA A 1 94 ? 0.959 -2.595 -2.514 1.00 98.00 94 ALA A C 1
ATOM 686 O O . ALA A 1 94 ? 1.971 -2.379 -3.184 1.00 98.00 94 ALA A O 1
ATOM 687 N N . THR A 1 95 ? 0.925 -2.320 -1.213 1.00 96.19 95 THR A N 1
ATOM 688 C CA . THR A 1 95 ? 2.075 -1.725 -0.508 1.00 96.19 95 THR A CA 1
ATOM 689 C C . THR A 1 95 ? 3.222 -2.709 -0.232 1.00 96.19 95 THR A C 1
ATOM 691 O O . THR A 1 95 ? 4.283 -2.301 0.251 1.00 96.19 95 THR A O 1
ATOM 694 N N . GLY A 1 96 ? 3.045 -3.995 -0.559 1.00 90.50 96 GLY A N 1
ATOM 695 C CA . GLY A 1 96 ? 4.076 -5.029 -0.504 1.00 90.50 96 GLY A CA 1
ATOM 696 C C . GLY A 1 96 ? 3.622 -6.359 -1.117 1.00 90.50 96 GLY A C 1
ATOM 697 O O . GLY A 1 96 ? 2.464 -6.538 -1.491 1.00 90.50 96 GLY A O 1
ATOM 698 N N . SER A 1 97 ? 4.538 -7.326 -1.195 1.00 88.50 97 SER A N 1
ATOM 699 C CA . SER A 1 97 ? 4.272 -8.644 -1.795 1.00 88.50 97 SER A CA 1
ATOM 700 C C . SER A 1 97 ? 3.211 -9.455 -1.051 1.00 88.50 97 SER A C 1
ATOM 702 O O . SER A 1 97 ? 2.413 -10.151 -1.679 1.00 88.50 97 SER A O 1
ATOM 704 N N . ARG A 1 98 ? 3.159 -9.341 0.283 1.00 90.31 98 ARG A N 1
ATOM 705 C CA . ARG A 1 98 ? 2.131 -10.001 1.101 1.00 90.31 98 ARG A CA 1
ATOM 706 C C . ARG A 1 98 ? 0.743 -9.450 0.786 1.00 90.31 98 ARG A C 1
ATOM 708 O O . ARG A 1 98 ? -0.142 -10.232 0.459 1.00 90.31 98 ARG A O 1
ATOM 715 N N . SER A 1 99 ? 0.566 -8.128 0.819 1.00 94.12 99 SER A N 1
ATOM 716 C CA . SER A 1 99 ? -0.736 -7.521 0.532 1.00 94.12 99 SER A CA 1
ATOM 717 C C . SER A 1 99 ? -1.178 -7.758 -0.912 1.00 94.12 99 SER A C 1
ATOM 719 O O . SER A 1 99 ? -2.358 -8.005 -1.137 1.00 94.12 99 SER A O 1
ATOM 721 N N . GLU A 1 100 ? -0.248 -7.803 -1.877 1.00 95.00 100 GLU A N 1
ATOM 722 C CA . GLU A 1 100 ? -0.566 -8.209 -3.254 1.00 95.00 100 GLU A CA 1
ATOM 723 C C . GLU A 1 100 ? -1.131 -9.635 -3.298 1.00 95.00 100 GLU A C 1
ATOM 725 O O . GLU A 1 100 ? -2.175 -9.875 -3.902 1.00 95.00 100 GLU A O 1
ATOM 730 N N . ARG A 1 101 ? -0.459 -10.586 -2.640 1.00 93.19 101 ARG A N 1
ATOM 731 C CA . ARG A 1 101 ? -0.878 -11.992 -2.619 1.00 93.19 101 ARG A CA 1
ATOM 732 C C . ARG A 1 101 ? -2.262 -12.167 -1.992 1.00 93.19 101 ARG A C 1
ATOM 734 O O . ARG A 1 101 ? -3.083 -12.886 -2.552 1.00 93.19 101 ARG A O 1
ATOM 741 N N . HIS A 1 102 ? -2.533 -11.510 -0.866 1.00 94.88 102 HIS A N 1
ATOM 742 C CA . HIS A 1 102 ? -3.843 -11.596 -0.213 1.00 94.88 102 HIS A CA 1
ATOM 743 C C . HIS A 1 102 ? -4.939 -10.926 -1.055 1.00 94.88 102 HIS A C 1
ATOM 745 O O . HIS A 1 102 ? -6.002 -11.512 -1.258 1.00 94.88 102 HIS A O 1
ATOM 751 N N . ALA A 1 103 ? -4.648 -9.772 -1.664 1.00 96.12 103 ALA A N 1
ATOM 752 C CA . ALA A 1 103 ? -5.586 -9.111 -2.568 1.00 96.12 103 ALA A CA 1
ATOM 753 C C . ALA A 1 103 ? -5.896 -9.934 -3.828 1.00 96.12 103 ALA A C 1
ATOM 755 O O . ALA A 1 103 ? -7.030 -9.904 -4.301 1.00 96.12 103 ALA A O 1
ATOM 756 N N . ARG A 1 104 ? -4.938 -10.710 -4.354 1.00 95.06 104 ARG A N 1
ATOM 757 C CA . ARG A 1 104 ? -5.196 -11.662 -5.451 1.00 95.06 104 ARG A CA 1
ATOM 758 C C . ARG A 1 104 ? -6.221 -12.724 -5.061 1.00 95.06 104 ARG A C 1
ATOM 760 O O . ARG A 1 104 ? -7.094 -13.028 -5.864 1.00 95.06 104 ARG A O 1
ATOM 767 N N . GLY A 1 105 ? -6.154 -13.238 -3.831 1.00 93.38 105 GLY A N 1
ATOM 768 C CA . GLY A 1 105 ? -7.154 -14.176 -3.309 1.00 93.38 105 GLY A CA 1
ATOM 769 C C . GLY A 1 105 ? -8.557 -13.567 -3.235 1.00 93.38 105 GLY A C 1
ATOM 770 O O . GLY A 1 105 ? -9.539 -14.246 -3.518 1.00 93.38 105 GLY A O 1
ATOM 771 N N . ARG A 1 106 ? -8.656 -12.268 -2.924 1.00 94.31 106 ARG A N 1
ATOM 772 C CA . ARG A 1 106 ? -9.929 -11.529 -2.877 1.00 94.31 106 ARG A CA 1
ATOM 773 C C . ARG A 1 106 ? -10.479 -11.155 -4.259 1.00 94.31 106 ARG A C 1
ATOM 775 O O . ARG A 1 106 ? -11.690 -10.972 -4.401 1.00 94.31 106 ARG A O 1
ATOM 782 N N . TYR A 1 107 ? -9.599 -11.040 -5.253 1.00 95.31 107 TYR A N 1
ATOM 783 C CA . TYR A 1 107 ? -9.910 -10.647 -6.627 1.00 95.31 107 TYR A CA 1
ATOM 784 C C . TYR A 1 107 ? -9.383 -11.656 -7.662 1.00 95.31 107 TYR A C 1
ATOM 786 O O . TYR A 1 107 ? -8.596 -11.281 -8.535 1.00 95.31 107 TYR A O 1
ATOM 794 N N . PRO A 1 108 ? -9.830 -12.926 -7.623 1.00 93.38 108 PRO A N 1
ATOM 795 C CA . PRO A 1 108 ? -9.292 -13.976 -8.491 1.00 93.38 108 PRO A CA 1
ATOM 796 C C . PRO A 1 108 ? -9.592 -13.746 -9.980 1.00 93.38 108 PRO A C 1
ATOM 798 O O . PRO A 1 108 ? -8.864 -14.237 -10.835 1.00 93.38 108 PRO A O 1
ATOM 801 N N . GLY A 1 109 ? -10.640 -12.977 -10.299 1.00 93.06 109 GLY A N 1
ATOM 802 C CA . GLY A 1 109 ? -11.011 -12.632 -11.674 1.00 93.06 109 GLY A CA 1
ATOM 803 C C . GLY A 1 109 ? -10.210 -11.480 -12.293 1.00 93.06 109 GLY A C 1
ATOM 804 O O . GLY A 1 109 ? -10.381 -11.198 -13.476 1.00 93.06 109 GLY A O 1
ATOM 805 N N . LEU A 1 110 ? -9.356 -10.786 -11.528 1.00 94.38 110 LEU A N 1
ATOM 806 C CA . LEU A 1 110 ? -8.520 -9.721 -12.082 1.00 94.38 110 LEU A CA 1
ATOM 807 C C . LEU A 1 110 ? -7.249 -10.294 -12.713 1.00 94.38 110 LEU A C 1
ATOM 809 O O . LEU A 1 110 ? -6.552 -11.122 -12.127 1.00 94.38 110 LEU A O 1
ATOM 813 N N . ALA A 1 111 ? -6.902 -9.792 -13.899 1.00 93.38 111 ALA A N 1
ATOM 814 C CA . ALA A 1 111 ? -5.658 -10.154 -14.566 1.00 93.38 111 ALA A CA 1
ATOM 815 C C . ALA A 1 111 ? -4.439 -9.785 -13.707 1.00 93.38 111 ALA A C 1
ATOM 817 O O . ALA A 1 111 ? -4.435 -8.777 -13.003 1.00 93.38 111 ALA A O 1
ATOM 818 N N . GLY A 1 112 ? -3.346 -10.544 -13.825 1.00 89.94 112 GLY A N 1
ATOM 819 C CA . GLY A 1 112 ? -2.138 -10.322 -13.020 1.00 89.94 112 GLY A CA 1
ATOM 820 C C . GLY A 1 112 ? -1.543 -8.910 -13.134 1.00 89.94 112 GLY A C 1
ATOM 821 O O . GLY A 1 112 ? -0.959 -8.422 -12.171 1.00 89.94 112 GLY A O 1
ATOM 822 N N . MET A 1 113 ? -1.726 -8.241 -14.277 1.00 93.19 113 MET A N 1
ATOM 823 C CA . MET A 1 113 ? -1.293 -6.855 -14.507 1.00 93.19 113 MET A CA 1
ATOM 824 C C . MET A 1 113 ? -2.154 -5.799 -13.801 1.00 93.19 113 MET A C 1
ATOM 826 O O . MET A 1 113 ? -1.723 -4.656 -13.676 1.00 93.19 113 MET A O 1
ATOM 830 N N . ALA A 1 114 ? -3.338 -6.168 -13.302 1.00 97.06 114 ALA A N 1
ATOM 831 C CA . ALA A 1 114 ? -4.146 -5.309 -12.443 1.00 97.06 114 ALA A CA 1
ATOM 832 C C . ALA A 1 114 ? -3.543 -5.152 -11.038 1.00 97.06 114 ALA A C 1
ATOM 834 O O . ALA A 1 114 ? -4.005 -4.310 -10.281 1.00 97.06 114 ALA A O 1
ATOM 835 N N . PHE A 1 115 ? -2.514 -5.928 -10.680 1.00 97.38 115 PHE A N 1
ATOM 836 C CA . PHE A 1 115 ? -1.849 -5.861 -9.382 1.00 97.38 115 PHE A CA 1
ATOM 837 C C . PHE A 1 115 ? -0.479 -5.190 -9.515 1.00 97.38 115 PHE A C 1
ATOM 839 O O . PHE A 1 115 ? 0.466 -5.755 -10.080 1.00 97.38 115 PHE A O 1
ATOM 846 N N . VAL A 1 116 ? -0.358 -3.984 -8.964 1.00 97.00 116 VAL A N 1
ATOM 847 C CA . VAL A 1 116 ? 0.862 -3.172 -9.014 1.00 97.00 116 VAL A CA 1
ATOM 848 C C . VAL A 1 116 ? 1.400 -2.976 -7.604 1.00 97.00 116 VAL A C 1
ATOM 850 O O . VAL A 1 116 ? 0.707 -2.452 -6.735 1.00 97.00 116 VAL A O 1
ATOM 853 N N . GLN A 1 117 ? 2.653 -3.370 -7.371 1.00 95.56 117 GLN A N 1
ATOM 854 C CA . GLN A 1 117 ? 3.333 -3.047 -6.117 1.00 95.56 117 GLN A CA 1
ATOM 855 C C . GLN A 1 117 ? 3.801 -1.599 -6.138 1.00 95.56 117 GLN A C 1
ATOM 857 O O . GLN A 1 117 ? 4.533 -1.193 -7.041 1.00 95.56 117 GLN A O 1
ATOM 862 N N . VAL A 1 118 ? 3.385 -0.842 -5.129 1.00 96.31 118 VAL A N 1
ATOM 863 C CA . VAL A 1 118 ? 3.684 0.591 -4.999 1.00 96.31 118 VAL A CA 1
ATOM 864 C C . VAL A 1 118 ? 4.643 0.893 -3.853 1.00 96.31 118 VAL A C 1
ATOM 866 O O . VAL A 1 118 ? 5.144 2.011 -3.753 1.00 96.31 118 VAL A O 1
ATOM 869 N N . GLY A 1 119 ? 4.916 -0.099 -3.000 1.00 92.81 119 GLY A N 1
ATOM 870 C CA . GLY A 1 119 ? 5.798 0.060 -1.851 1.00 92.81 119 GLY A CA 1
ATOM 871 C C . GLY A 1 119 ? 5.258 1.148 -0.932 1.00 92.81 119 GLY A C 1
ATOM 872 O O . GLY A 1 119 ? 4.179 0.987 -0.360 1.00 92.81 119 GLY A O 1
ATOM 873 N N . ASP A 1 120 ? 6.011 2.233 -0.789 1.00 93.56 120 ASP A N 1
ATOM 874 C CA . ASP A 1 120 ? 5.604 3.401 -0.006 1.00 93.56 120 ASP A CA 1
ATOM 875 C C . ASP A 1 120 ? 4.959 4.524 -0.832 1.00 93.56 120 ASP A C 1
ATOM 877 O O . ASP A 1 120 ? 4.290 5.390 -0.275 1.00 93.56 120 ASP A O 1
ATOM 881 N N . HIS A 1 121 ? 5.071 4.474 -2.161 1.00 95.81 121 HIS A N 1
ATOM 882 C CA . HIS A 1 121 ? 4.691 5.556 -3.075 1.00 95.81 121 HIS A CA 1
ATOM 883 C C . HIS A 1 121 ? 3.222 5.484 -3.513 1.00 95.81 121 HIS A C 1
ATOM 885 O O . HIS A 1 121 ? 2.914 5.479 -4.716 1.00 95.81 121 HIS A O 1
ATOM 891 N N . VAL A 1 122 ? 2.305 5.402 -2.547 1.00 97.62 122 VAL A N 1
ATOM 892 C CA . VAL A 1 122 ? 0.856 5.381 -2.819 1.00 97.62 122 VAL A CA 1
ATOM 893 C C . VAL A 1 122 ? 0.430 6.692 -3.491 1.00 97.62 122 VAL A C 1
ATOM 895 O O . VAL A 1 122 ? -0.321 6.664 -4.465 1.00 97.62 122 VAL A O 1
ATOM 898 N N . ASP A 1 123 ? 1.023 7.816 -3.083 1.00 97.06 123 ASP A N 1
ATOM 899 C CA . ASP A 1 123 ? 0.880 9.147 -3.683 1.00 97.06 123 ASP A CA 1
ATOM 900 C C . ASP A 1 123 ? 1.083 9.131 -5.211 1.00 97.06 123 ASP A C 1
ATOM 902 O O . ASP A 1 123 ? 0.275 9.647 -5.990 1.00 97.06 123 ASP A O 1
ATOM 906 N N . CYS A 1 124 ? 2.176 8.511 -5.653 1.00 97.06 124 CYS A N 1
ATOM 907 C CA . CYS A 1 124 ? 2.597 8.459 -7.040 1.00 97.06 124 CYS A CA 1
ATOM 908 C C . CYS A 1 124 ? 1.659 7.580 -7.856 1.00 97.06 124 CYS A C 1
ATOM 910 O O . CYS A 1 124 ? 1.383 7.887 -9.018 1.00 97.06 124 CYS A O 1
ATOM 912 N N . ALA A 1 125 ? 1.210 6.477 -7.260 1.00 98.12 125 ALA A N 1
ATOM 913 C CA . ALA A 1 125 ? 0.294 5.551 -7.891 1.00 98.12 125 ALA A CA 1
ATOM 914 C C . ALA A 1 125 ? -1.098 6.175 -8.049 1.00 98.12 125 ALA A C 1
ATOM 916 O O . ALA A 1 125 ? -1.597 6.212 -9.170 1.00 98.12 125 ALA A O 1
ATOM 917 N N . LEU A 1 126 ? -1.661 6.760 -6.986 1.00 98.31 126 LEU A N 1
ATOM 918 C CA . LEU A 1 126 ? -2.963 7.437 -7.005 1.00 98.31 126 LEU A CA 1
ATOM 919 C C . LEU A 1 126 ? -3.010 8.589 -8.019 1.00 98.31 126 LEU A C 1
ATOM 921 O O . LEU A 1 126 ? -3.913 8.667 -8.847 1.00 98.31 126 LEU A O 1
ATOM 925 N N . LYS A 1 127 ? -1.985 9.449 -8.056 1.00 98.25 127 LYS A N 1
ATOM 926 C CA . LYS A 1 127 ? -1.898 10.501 -9.090 1.00 98.25 127 LYS A CA 1
ATOM 927 C C . LYS A 1 127 ? -1.894 9.917 -10.502 1.00 98.25 127 LYS A C 1
ATOM 929 O O . LYS A 1 127 ? -2.445 10.507 -11.431 1.00 98.25 127 LYS A O 1
ATOM 934 N N . GLN A 1 128 ? -1.245 8.771 -10.686 1.00 98.38 128 GLN A N 1
ATOM 935 C CA . GLN A 1 128 ? -1.155 8.128 -11.987 1.00 98.38 128 GLN A CA 1
ATOM 936 C C . GLN A 1 128 ? -2.452 7.410 -12.383 1.00 98.38 128 GLN A C 1
ATOM 938 O O . GLN A 1 128 ? -2.755 7.380 -13.576 1.00 98.38 128 GLN A O 1
ATOM 943 N N . THR A 1 129 ? -3.223 6.864 -11.437 1.00 98.31 129 THR A N 1
ATOM 944 C CA . THR A 1 129 ? -4.515 6.231 -11.743 1.00 98.31 129 THR A CA 1
ATOM 945 C C . THR A 1 129 ? -5.531 7.254 -12.241 1.00 98.31 129 THR A C 1
ATOM 947 O O . THR A 1 129 ? -6.192 6.998 -13.246 1.00 98.31 129 THR A O 1
ATOM 950 N N . VAL A 1 130 ? -5.564 8.446 -11.635 1.00 98.00 130 VAL A N 1
ATOM 951 C CA . VAL A 1 130 ? -6.378 9.581 -12.107 1.00 98.00 130 VAL A CA 1
ATOM 952 C C . VAL A 1 130 ? -5.975 9.996 -13.522 1.00 98.00 130 VAL A C 1
ATOM 954 O O . VAL A 1 130 ? -6.811 10.041 -14.419 1.00 98.00 130 VAL A O 1
ATOM 957 N N . ARG A 1 131 ? -4.675 10.224 -13.762 1.00 98.12 131 ARG A N 1
ATOM 958 C CA . ARG A 1 131 ? -4.143 10.614 -15.087 1.00 98.12 131 ARG A CA 1
ATOM 959 C C . ARG A 1 131 ? -4.440 9.607 -16.197 1.00 98.12 131 ARG A C 1
ATOM 961 O O . ARG A 1 131 ? -4.419 9.967 -17.367 1.00 98.12 131 ARG A O 1
ATOM 968 N N . LEU A 1 132 ? -4.609 8.336 -15.842 1.00 98.12 132 LEU A N 1
ATOM 969 C CA . LEU A 1 132 ? -4.895 7.253 -16.780 1.00 98.12 132 LEU A CA 1
ATOM 970 C C . LEU A 1 132 ? -6.386 6.892 -16.830 1.00 98.12 132 LEU A C 1
ATOM 972 O O . LEU A 1 132 ? -6.741 5.952 -17.542 1.00 98.12 132 LEU A O 1
ATOM 976 N N . HIS A 1 133 ? -7.247 7.615 -16.107 1.00 97.38 133 HIS A N 1
ATOM 977 C CA . HIS A 1 133 ? -8.689 7.379 -16.054 1.00 97.38 133 HIS A CA 1
ATOM 978 C C . HIS A 1 133 ? -9.025 5.915 -15.727 1.00 97.38 133 HIS A C 1
ATOM 980 O O . HIS A 1 133 ? -9.726 5.233 -16.484 1.00 97.38 133 HIS A O 1
ATOM 986 N N . PHE A 1 134 ? -8.447 5.398 -14.639 1.00 98.06 134 PHE A N 1
ATOM 987 C CA . PHE A 1 134 ? -8.944 4.163 -14.031 1.00 98.06 134 PHE A CA 1
ATOM 988 C C . PHE A 1 134 ? -10.343 4.401 -13.458 1.00 98.06 134 PHE A C 1
ATOM 990 O O . PHE A 1 134 ? -10.644 5.496 -12.994 1.00 98.06 134 PHE A O 1
ATOM 997 N N . GLN A 1 135 ? -11.186 3.373 -13.497 1.00 97.25 135 GLN A N 1
ATOM 998 C CA . GLN A 1 135 ? -12.561 3.443 -12.999 1.00 97.25 135 GLN A CA 1
ATOM 999 C C . GLN A 1 135 ? -12.661 3.068 -11.523 1.00 97.25 135 GLN A C 1
ATOM 1001 O O . GLN A 1 135 ? -13.617 3.449 -10.862 1.00 97.25 135 GLN A O 1
ATOM 1006 N N . GLU A 1 136 ? -11.701 2.299 -11.009 1.00 97.06 136 GLU A N 1
ATOM 1007 C CA . GLU A 1 136 ? -11.698 1.871 -9.615 1.00 97.06 136 GLU A CA 1
ATOM 1008 C C . GLU A 1 136 ? -10.272 1.579 -9.149 1.00 97.06 136 GLU A C 1
ATOM 1010 O O . GLU A 1 136 ? -9.467 0.982 -9.879 1.00 97.06 136 GLU A O 1
ATOM 1015 N N . VAL A 1 137 ? -9.956 1.990 -7.925 1.00 98.31 137 VAL A N 1
ATOM 1016 C CA . VAL A 1 137 ? -8.653 1.752 -7.306 1.00 98.31 137 VAL A CA 1
ATOM 1017 C C . VAL A 1 137 ? -8.850 1.034 -5.983 1.00 98.31 137 VAL A C 1
ATOM 1019 O O . VAL A 1 137 ? -9.653 1.445 -5.158 1.00 98.31 137 VAL A O 1
ATOM 1022 N N . VAL A 1 138 ? -8.070 -0.017 -5.766 1.00 98.62 138 VAL A N 1
ATOM 1023 C CA . VAL A 1 138 ? -7.990 -0.722 -4.487 1.00 98.62 138 VAL A CA 1
ATOM 1024 C C . VAL A 1 138 ? -6.598 -0.517 -3.911 1.00 98.62 138 VAL A C 1
ATOM 1026 O O . VAL A 1 138 ? -5.612 -0.776 -4.594 1.00 98.62 138 VAL A O 1
ATOM 1029 N N . ILE A 1 139 ? -6.483 -0.108 -2.655 1.00 98.69 139 ILE A N 1
ATOM 1030 C CA . ILE A 1 139 ? -5.218 -0.059 -1.922 1.00 98.69 139 ILE A CA 1
ATOM 1031 C C . ILE A 1 139 ? -5.163 -1.274 -0.998 1.00 98.69 139 ILE A C 1
ATOM 1033 O O . ILE A 1 139 ? -5.906 -1.362 -0.026 1.00 98.69 139 ILE A O 1
ATOM 1037 N N . ALA A 1 140 ? -4.258 -2.210 -1.280 1.00 98.56 140 ALA A N 1
ATOM 1038 C CA . ALA A 1 140 ? -4.042 -3.389 -0.448 1.00 98.56 140 ALA A CA 1
ATOM 1039 C C . ALA A 1 140 ? -2.821 -3.187 0.452 1.00 98.56 140 ALA A C 1
ATOM 1041 O O . ALA A 1 140 ? -1.681 -3.076 -0.022 1.00 98.56 140 ALA A O 1
ATOM 1042 N N . THR A 1 141 ? -3.040 -3.166 1.764 1.00 97.94 141 THR A N 1
ATOM 1043 C CA . THR A 1 141 ? -2.014 -2.752 2.719 1.00 97.94 141 THR A CA 1
ATOM 1044 C C . THR A 1 141 ? -2.043 -3.528 4.036 1.00 97.94 141 THR A C 1
ATOM 1046 O O . THR A 1 141 ? -2.879 -4.399 4.258 1.00 97.94 141 THR A O 1
ATOM 1049 N N . MET A 1 142 ? -1.074 -3.226 4.897 1.00 95.38 142 MET A N 1
ATOM 1050 C CA . MET A 1 142 ? -0.958 -3.728 6.266 1.00 95.38 142 MET A CA 1
ATOM 1051 C C . MET A 1 142 ? -1.207 -2.572 7.238 1.00 95.38 142 MET A C 1
ATOM 1053 O O . MET A 1 142 ? -1.002 -1.409 6.883 1.00 95.38 142 MET A O 1
ATOM 1057 N N . VAL A 1 143 ? -1.562 -2.884 8.484 1.00 93.62 143 VAL A N 1
ATOM 1058 C CA . VAL A 1 143 ? -1.991 -1.892 9.488 1.00 93.62 143 VAL A CA 1
ATOM 1059 C C . VAL A 1 143 ? -1.039 -0.699 9.674 1.00 93.62 143 VAL A C 1
ATOM 1061 O O . VAL A 1 143 ? -1.495 0.436 9.767 1.00 93.62 143 VAL A O 1
ATOM 1064 N N . GLY A 1 144 ? 0.282 -0.913 9.663 1.00 91.81 144 GLY A N 1
ATOM 1065 C CA . GLY A 1 144 ? 1.249 0.173 9.864 1.00 91.81 144 GLY A CA 1
ATOM 1066 C C . GLY A 1 144 ? 1.174 1.233 8.763 1.00 91.81 144 GLY A C 1
ATOM 1067 O O . GLY A 1 144 ? 1.073 2.423 9.043 1.00 91.81 144 GLY A O 1
ATOM 1068 N N . LYS A 1 145 ? 1.141 0.797 7.499 1.00 94.88 145 LYS A N 1
ATOM 1069 C CA . LYS A 1 145 ? 0.980 1.699 6.351 1.00 94.88 145 LYS A CA 1
ATOM 1070 C C . LYS A 1 145 ? -0.440 2.253 6.267 1.00 94.88 145 LYS A C 1
ATOM 1072 O O . LYS A 1 145 ? -0.605 3.411 5.915 1.00 94.88 145 LYS A O 1
ATOM 1077 N N . ALA A 1 146 ? -1.452 1.461 6.625 1.00 96.06 146 ALA A N 1
ATOM 1078 C CA . ALA A 1 146 ? -2.830 1.940 6.695 1.00 96.06 146 ALA A CA 1
ATOM 1079 C C . ALA A 1 146 ? -3.002 3.090 7.694 1.00 96.06 146 ALA A C 1
ATOM 1081 O O . ALA A 1 146 ? -3.692 4.051 7.387 1.00 96.06 146 ALA A O 1
ATOM 1082 N N . SER A 1 147 ? -2.319 3.027 8.842 1.00 95.38 147 SER A N 1
ATOM 1083 C CA . SER A 1 147 ? -2.351 4.090 9.855 1.00 95.38 147 SER A CA 1
ATOM 1084 C C . SER A 1 147 ? -1.827 5.413 9.298 1.00 95.38 147 SER A C 1
ATOM 1086 O O . SER A 1 147 ? -2.420 6.457 9.528 1.00 95.38 147 SER A O 1
ATOM 1088 N N . LYS A 1 148 ? -0.769 5.368 8.479 1.00 95.25 148 LYS A N 1
ATOM 1089 C CA . LYS A 1 148 ? -0.257 6.552 7.776 1.00 95.25 148 LYS A CA 1
ATOM 1090 C C . LYS A 1 148 ? -1.233 7.097 6.741 1.00 95.25 148 LYS A C 1
ATOM 1092 O O . LYS A 1 148 ? -1.451 8.301 6.680 1.00 95.25 148 LYS A O 1
ATOM 1097 N N . LEU A 1 149 ? -1.842 6.214 5.949 1.00 96.94 149 LEU A N 1
ATOM 1098 C CA . LEU A 1 149 ? -2.851 6.615 4.966 1.00 96.94 149 LEU A CA 1
ATO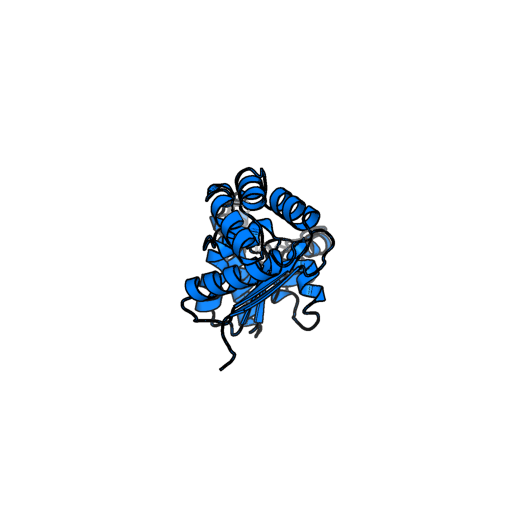M 1099 C C . LEU A 1 149 ? -4.061 7.269 5.647 1.00 96.94 149 LEU A C 1
ATOM 1101 O O . LEU A 1 149 ? -4.521 8.306 5.184 1.00 96.94 149 LEU A O 1
ATOM 1105 N N . ALA A 1 150 ? -4.517 6.713 6.773 1.00 96.56 150 ALA A N 1
ATOM 1106 C CA . ALA A 1 150 ? -5.579 7.279 7.605 1.00 96.56 150 ALA A CA 1
ATOM 1107 C C . ALA A 1 150 ? -5.229 8.669 8.167 1.00 96.56 150 ALA A C 1
ATOM 1109 O O . ALA A 1 150 ? -6.118 9.481 8.388 1.00 96.56 150 ALA A O 1
ATOM 1110 N N . GLN A 1 151 ? -3.937 8.961 8.333 1.00 94.31 151 GLN A N 1
ATOM 1111 C CA . GLN A 1 151 ? -3.399 10.263 8.746 1.00 94.31 151 GLN A CA 1
ATOM 1112 C C . GLN A 1 151 ? -3.106 11.201 7.556 1.00 94.31 151 GLN A C 1
ATOM 1114 O O . GLN A 1 151 ? -2.442 12.221 7.722 1.00 94.31 151 GLN A O 1
ATOM 1119 N N . GLY A 1 152 ? -3.534 10.854 6.336 1.00 93.06 152 GLY A N 1
ATOM 1120 C CA . GLY A 1 152 ? -3.315 11.666 5.131 1.00 93.06 152 GLY A CA 1
ATOM 1121 C C . GLY A 1 152 ? -1.920 11.530 4.502 1.00 93.06 152 GLY A C 1
ATOM 1122 O O . GLY A 1 152 ? -1.638 12.148 3.473 1.00 93.06 152 GLY A O 1
ATOM 1123 N N . GLN A 1 153 ? -1.037 10.691 5.053 1.00 93.75 153 GLN A N 1
ATOM 1124 C CA . GLN A 1 153 ? 0.315 10.480 4.530 1.00 93.75 153 GLN A CA 1
ATOM 1125 C C . GLN A 1 153 ? 0.311 9.442 3.395 1.00 93.75 153 GLN A C 1
ATOM 1127 O O . GLN A 1 153 ? 0.489 8.241 3.610 1.00 93.75 153 GLN A O 1
ATOM 1132 N N . MET A 1 154 ? 0.143 9.909 2.155 1.00 94.81 154 MET A N 1
ATOM 1133 C CA . MET A 1 154 ? 0.127 9.044 0.959 1.00 94.81 154 MET A CA 1
ATOM 1134 C C . MET A 1 154 ? 1.516 8.542 0.529 1.00 94.81 154 MET A C 1
ATOM 1136 O O . MET A 1 154 ? 1.625 7.670 -0.331 1.00 94.81 154 MET A O 1
ATOM 1140 N N . GLN A 1 155 ? 2.589 9.070 1.110 1.00 90.88 155 GLN A N 1
ATOM 1141 C CA . GLN A 1 155 ? 3.922 8.484 1.027 1.00 90.88 155 GLN A CA 1
ATOM 1142 C C . GLN A 1 155 ? 4.225 7.831 2.378 1.00 90.88 155 GLN A C 1
ATOM 1144 O O . GLN A 1 155 ? 4.383 8.519 3.382 1.00 90.88 155 GLN A O 1
ATOM 1149 N N . THR A 1 156 ? 4.291 6.499 2.423 1.00 80.94 156 THR A N 1
ATOM 1150 C CA . THR A 1 156 ? 4.271 5.771 3.706 1.00 80.94 156 THR A CA 1
ATOM 1151 C C . THR A 1 156 ? 5.650 5.460 4.285 1.00 80.94 156 THR A C 1
ATOM 1153 O O . THR A 1 156 ? 5.745 4.829 5.342 1.00 80.94 156 THR A O 1
ATOM 1156 N N . HIS A 1 157 ? 6.731 5.897 3.637 1.00 83.44 157 HIS A N 1
ATOM 1157 C CA . HIS A 1 157 ? 8.085 5.609 4.100 1.00 83.44 157 HIS A CA 1
ATOM 1158 C C . HIS A 1 157 ? 8.345 6.274 5.459 1.00 83.44 157 HIS A C 1
ATOM 1160 O O . HIS A 1 157 ? 7.843 7.360 5.740 1.00 83.44 157 HIS A O 1
ATOM 1166 N N . VAL A 1 158 ? 9.097 5.616 6.344 1.00 71.56 158 VAL A N 1
ATOM 1167 C CA . VAL A 1 158 ? 9.352 6.117 7.710 1.00 71.56 158 VAL A CA 1
ATOM 1168 C C . VAL A 1 158 ? 10.105 7.453 7.729 1.00 71.56 158 VAL A C 1
ATOM 1170 O O . VAL A 1 158 ? 9.899 8.248 8.636 1.00 71.56 158 VAL A O 1
ATOM 1173 N N . SER A 1 159 ? 10.910 7.735 6.698 1.00 66.69 159 SER A N 1
ATOM 1174 C CA . SER A 1 159 ? 11.625 9.014 6.555 1.00 66.69 159 SER A CA 1
ATOM 1175 C C . SER A 1 159 ? 10.706 10.223 6.390 1.00 66.69 159 SER A C 1
ATOM 1177 O O . SER A 1 159 ? 11.139 11.335 6.651 1.00 66.69 159 SER A O 1
ATOM 1179 N N . GLU A 1 160 ? 9.462 10.018 5.956 1.00 74.81 160 GLU A N 1
ATOM 1180 C CA . GLU A 1 160 ? 8.475 11.095 5.800 1.00 74.81 160 GLU A CA 1
ATOM 1181 C C . GLU A 1 160 ? 7.720 11.394 7.100 1.00 74.81 160 GLU A C 1
ATOM 1183 O O . GLU A 1 160 ? 6.871 12.277 7.141 1.00 74.81 160 GLU A O 1
ATOM 1188 N N . GLY A 1 161 ? 8.017 10.641 8.159 1.00 73.69 161 GLY A N 1
ATOM 1189 C CA . GLY A 1 161 ? 7.389 10.761 9.464 1.00 73.69 161 GLY A CA 1
ATOM 1190 C C . GLY A 1 161 ? 7.070 9.384 10.045 1.00 73.69 161 GLY A C 1
ATOM 1191 O O . GLY A 1 161 ? 6.700 8.464 9.305 1.00 73.69 161 GLY A O 1
ATOM 1192 N N . PRO A 1 162 ? 7.215 9.179 11.363 1.00 82.44 162 PRO A N 1
ATOM 1193 C CA . PRO A 1 162 ? 6.660 8.002 12.018 1.00 82.44 162 PRO A CA 1
ATOM 1194 C C . PRO A 1 162 ? 5.123 8.029 11.959 1.00 82.44 162 PRO A C 1
ATOM 1196 O O . PRO A 1 162 ? 4.510 9.013 11.551 1.00 82.44 162 PRO A O 1
ATOM 1199 N N . VAL A 1 163 ? 4.487 6.925 12.352 1.00 85.88 163 VAL A N 1
ATOM 1200 C CA . VAL A 1 163 ? 3.039 6.949 12.601 1.00 85.88 163 VAL A CA 1
ATOM 1201 C C . VAL A 1 163 ? 2.783 7.830 13.816 1.00 85.88 163 VAL A C 1
ATOM 1203 O O . VAL A 1 163 ? 3.436 7.644 14.843 1.00 85.88 163 VAL A O 1
ATOM 1206 N N . ASP A 1 164 ? 1.826 8.746 13.709 1.00 91.62 164 ASP A N 1
ATOM 1207 C CA . ASP A 1 164 ? 1.388 9.539 14.850 1.00 91.62 164 ASP A CA 1
ATOM 1208 C C . ASP A 1 164 ? 0.541 8.662 15.788 1.00 91.62 164 ASP A C 1
ATOM 1210 O O . ASP A 1 164 ? -0.585 8.274 15.465 1.00 91.62 164 ASP A O 1
ATOM 1214 N N . LEU A 1 165 ? 1.112 8.288 16.933 1.00 93.56 165 LEU A N 1
ATOM 1215 C CA . LEU A 1 165 ? 0.427 7.474 17.937 1.00 93.56 165 LEU A CA 1
ATOM 1216 C C . LEU A 1 165 ? -0.568 8.278 18.774 1.00 93.56 165 LEU A C 1
ATOM 1218 O O . LEU A 1 165 ? -1.484 7.679 19.335 1.00 93.56 165 LEU A O 1
ATOM 1222 N N . ALA A 1 166 ? -0.437 9.607 18.825 1.00 94.00 166 ALA A N 1
ATOM 1223 C CA . ALA A 1 166 ? -1.456 10.457 19.421 1.00 94.00 166 ALA A CA 1
ATOM 1224 C C . ALA A 1 166 ? -2.728 10.408 18.574 1.00 94.00 166 ALA A C 1
ATOM 1226 O O . ALA A 1 166 ? -3.789 10.081 19.098 1.00 94.00 166 ALA A O 1
ATOM 1227 N N . ALA A 1 167 ? -2.602 10.571 17.255 1.00 93.00 167 ALA A N 1
ATOM 1228 C CA . ALA A 1 167 ? -3.729 10.393 16.340 1.00 93.00 167 ALA A CA 1
ATOM 1229 C C . ALA A 1 167 ? -4.322 8.971 16.404 1.00 93.00 167 ALA A C 1
ATOM 1231 O O . ALA A 1 167 ? -5.535 8.799 16.328 1.00 93.00 167 ALA A O 1
ATOM 1232 N N . LEU A 1 168 ? -3.490 7.935 16.584 1.00 95.19 168 LEU A N 1
ATOM 1233 C CA . LEU A 1 168 ? -3.981 6.562 16.754 1.00 95.19 168 LEU A CA 1
ATOM 1234 C C . LEU A 1 168 ? -4.768 6.372 18.063 1.00 95.19 168 LEU A C 1
ATOM 1236 O O . LEU A 1 168 ? -5.711 5.583 18.088 1.00 95.19 168 LEU A O 1
ATOM 1240 N N . ALA A 1 169 ? -4.400 7.080 19.133 1.00 96.44 169 ALA A N 1
ATOM 1241 C CA . ALA A 1 169 ? -5.145 7.068 20.389 1.00 96.44 169 ALA A CA 1
ATOM 1242 C C . ALA A 1 169 ? -6.512 7.751 20.257 1.00 96.44 169 ALA A C 1
ATOM 1244 O O . ALA A 1 169 ? -7.477 7.270 20.843 1.00 96.44 169 ALA A O 1
ATOM 1245 N N . GLU A 1 170 ? -6.628 8.796 19.436 1.00 96.44 170 GLU A N 1
ATOM 1246 C CA . GLU A 1 170 ? -7.935 9.391 19.122 1.00 96.44 170 GLU A CA 1
ATOM 1247 C C . GLU A 1 170 ? -8.827 8.398 18.365 1.00 96.44 170 GLU A C 1
ATOM 1249 O O . GLU A 1 170 ? -9.979 8.188 18.734 1.00 96.44 170 GLU A O 1
ATOM 1254 N N . VAL A 1 171 ? -8.273 7.668 17.389 1.00 96.31 171 VAL A N 1
ATOM 1255 C CA . VAL A 1 171 ? -9.006 6.576 16.722 1.00 96.31 171 VAL A CA 1
ATOM 1256 C C . VAL A 1 171 ? -9.403 5.477 17.714 1.00 96.31 171 VAL A C 1
ATOM 1258 O O . VAL A 1 171 ? -10.487 4.909 17.605 1.00 96.31 171 VAL A O 1
ATOM 1261 N N . ALA A 1 172 ? -8.545 5.168 18.690 1.00 96.31 172 ALA A N 1
ATOM 1262 C CA . ALA A 1 172 ? -8.868 4.221 19.752 1.00 96.31 172 ALA A CA 1
ATOM 1263 C C . ALA A 1 172 ? -10.032 4.716 20.634 1.00 96.31 172 ALA A C 1
ATOM 1265 O O . ALA A 1 172 ? -10.894 3.920 21.003 1.00 96.31 172 ALA A O 1
ATOM 1266 N N . SER A 1 173 ? -10.080 6.016 20.935 1.00 97.12 173 SER A N 1
ATOM 1267 C CA . SER A 1 173 ? -11.185 6.654 21.662 1.00 97.12 173 SER A CA 1
ATOM 1268 C C . SER A 1 173 ? -12.517 6.458 20.932 1.00 97.12 173 SER A C 1
ATOM 1270 O O . SER A 1 173 ? -13.492 5.999 21.526 1.00 97.12 173 SER A O 1
ATOM 1272 N N . GLU A 1 174 ? -12.537 6.682 19.612 1.00 96.00 174 GLU A N 1
ATOM 1273 C CA . GLU A 1 174 ? -13.736 6.517 18.772 1.00 96.00 174 GLU A CA 1
ATOM 1274 C C . GLU A 1 174 ? -14.311 5.089 18.786 1.00 96.00 174 GLU A C 1
ATOM 1276 O O . GLU A 1 174 ? -15.504 4.901 18.549 1.00 96.00 174 GLU A O 1
ATOM 1281 N N . ILE A 1 175 ? -13.480 4.081 19.066 1.00 95.81 175 ILE A N 1
ATOM 1282 C CA . ILE A 1 175 ? -13.888 2.668 19.142 1.00 95.81 175 ILE A CA 1
ATOM 1283 C C . ILE A 1 175 ? -14.061 2.171 20.587 1.00 95.81 175 ILE A C 1
ATOM 1285 O O . ILE A 1 175 ? -14.190 0.966 20.807 1.00 95.81 175 ILE A O 1
ATOM 1289 N N . GLY A 1 176 ? -14.081 3.082 21.566 1.00 95.50 176 GLY A N 1
ATOM 1290 C CA . GLY A 1 176 ? -14.425 2.785 22.959 1.00 95.50 176 GLY A CA 1
ATOM 1291 C C . GLY A 1 176 ? -13.247 2.616 23.920 1.00 95.50 176 GLY A C 1
ATOM 1292 O O . GLY A 1 176 ? -13.446 2.071 25.004 1.00 95.50 176 GLY A O 1
ATOM 1293 N N . ALA A 1 177 ? -12.033 3.052 23.566 1.00 96.75 177 ALA A N 1
ATOM 1294 C CA . ALA A 1 177 ? -10.919 3.082 24.516 1.00 96.75 177 ALA A CA 1
ATOM 1295 C C . ALA A 1 177 ? -11.096 4.200 25.553 1.00 96.75 177 ALA A C 1
ATOM 1297 O O . ALA A 1 177 ? -11.265 5.368 25.200 1.00 96.75 177 ALA A O 1
ATOM 1298 N N . ASP A 1 178 ? -10.994 3.848 26.834 1.00 97.31 178 ASP A N 1
ATOM 1299 C CA . ASP A 1 178 ? -10.985 4.813 27.933 1.00 97.31 178 ASP A CA 1
ATOM 1300 C C . ASP A 1 178 ? -9.692 5.653 27.966 1.00 97.31 178 ASP A C 1
ATOM 1302 O O . ASP A 1 178 ? -8.734 5.408 27.228 1.00 97.31 178 ASP A O 1
ATOM 1306 N N . GLU A 1 179 ? -9.652 6.672 28.827 1.00 97.06 179 GLU A N 1
ATOM 1307 C CA . GLU A 1 179 ? -8.511 7.594 28.915 1.00 97.06 179 GLU A CA 1
ATOM 1308 C C . GLU A 1 179 ? -7.191 6.881 29.254 1.00 97.06 179 GLU A C 1
ATOM 1310 O O . GLU A 1 179 ? -6.135 7.234 28.717 1.00 97.06 179 GLU A O 1
ATOM 1315 N N . ALA A 1 180 ? -7.245 5.853 30.108 1.00 97.12 180 ALA A N 1
ATOM 1316 C CA . ALA A 1 180 ? -6.072 5.086 30.515 1.00 97.12 180 ALA A CA 1
ATOM 1317 C C . ALA A 1 180 ? -5.496 4.286 29.339 1.00 97.12 180 ALA A C 1
ATOM 1319 O O . ALA A 1 180 ? -4.284 4.306 29.091 1.00 97.12 180 ALA A O 1
ATOM 1320 N N . LEU A 1 181 ? -6.358 3.624 28.568 1.00 96.88 181 LEU A N 1
ATOM 1321 C CA . LEU A 1 181 ? -5.959 2.862 27.395 1.00 96.88 181 LEU A CA 1
ATOM 1322 C C . LEU A 1 181 ? -5.499 3.773 26.258 1.00 96.88 181 LEU A C 1
ATOM 1324 O O . LEU A 1 181 ? -4.512 3.458 25.592 1.00 96.88 181 LEU A O 1
ATOM 1328 N N . GLN A 1 182 ? -6.139 4.928 26.070 1.00 97.94 182 GLN A N 1
ATOM 1329 C CA . GLN A 1 182 ? -5.652 5.945 25.141 1.00 97.94 182 GLN A CA 1
ATOM 1330 C C . GLN A 1 182 ? -4.237 6.399 25.516 1.00 97.94 182 GLN A C 1
ATOM 1332 O O . GLN A 1 182 ? -3.361 6.418 24.654 1.00 97.94 182 GLN A O 1
ATOM 1337 N N . ALA A 1 183 ? -3.968 6.707 26.791 1.00 97.31 183 ALA A N 1
ATOM 1338 C CA . ALA A 1 183 ? -2.625 7.068 27.249 1.00 97.31 183 ALA A CA 1
ATOM 1339 C C . ALA A 1 183 ? -1.599 5.953 26.972 1.00 97.31 183 ALA A C 1
ATOM 1341 O O . ALA A 1 183 ? -0.499 6.234 26.489 1.00 97.31 183 ALA A O 1
ATOM 1342 N N . ALA A 1 184 ? -1.978 4.688 27.179 1.00 96.81 184 ALA A N 1
ATOM 1343 C CA . ALA A 1 184 ? -1.137 3.542 26.839 1.00 96.81 184 ALA A CA 1
ATOM 1344 C C . ALA A 1 184 ? -0.874 3.426 25.323 1.00 96.81 184 ALA A C 1
ATOM 1346 O O . ALA A 1 184 ? 0.250 3.128 24.915 1.00 96.81 184 ALA A O 1
ATOM 1347 N N . VAL A 1 185 ? -1.875 3.704 24.477 1.00 96.88 185 VAL A N 1
ATOM 1348 C CA . VAL A 1 185 ? -1.717 3.748 23.012 1.00 96.88 185 VAL A CA 1
ATOM 1349 C C . VAL A 1 185 ? -0.776 4.881 22.590 1.00 96.88 185 VAL A C 1
ATOM 1351 O O . VAL A 1 185 ? 0.109 4.638 21.768 1.00 96.88 185 VAL A O 1
ATOM 1354 N N . ARG A 1 186 ? -0.897 6.080 23.182 1.00 96.69 186 ARG A N 1
ATOM 1355 C CA . ARG A 1 186 ? 0.012 7.216 22.915 1.00 96.69 186 ARG A CA 1
ATOM 1356 C C . ARG A 1 186 ? 1.465 6.870 23.254 1.00 96.69 186 ARG A C 1
ATOM 1358 O O . ARG A 1 186 ? 2.371 7.261 22.526 1.00 96.69 186 ARG A O 1
ATOM 1365 N N . ALA A 1 187 ? 1.675 6.111 24.330 1.00 96.44 187 ALA A N 1
ATOM 1366 C CA . ALA A 1 187 ? 2.990 5.664 24.792 1.00 96.44 187 ALA A CA 1
ATOM 1367 C C . ALA A 1 187 ? 3.505 4.385 24.099 1.00 96.44 187 ALA A C 1
ATOM 1369 O O . ALA A 1 187 ? 4.569 3.871 24.452 1.00 96.44 187 ALA A O 1
ATOM 1370 N N . ALA A 1 188 ? 2.765 3.825 23.137 1.00 95.19 188 ALA A N 1
ATOM 1371 C CA . ALA A 1 188 ? 3.188 2.618 22.444 1.00 95.19 188 ALA A CA 1
ATOM 1372 C C . ALA A 1 188 ? 4.457 2.858 21.598 1.00 95.19 188 ALA A C 1
ATOM 1374 O O . ALA A 1 188 ? 4.786 3.968 21.211 1.00 95.19 188 ALA A O 1
ATOM 1375 N N . ASN A 1 189 ? 5.171 1.785 21.243 1.00 90.38 189 ASN A N 1
ATOM 1376 C CA . ASN A 1 189 ? 6.352 1.880 20.374 1.00 90.38 189 ASN A CA 1
ATOM 1377 C C . ASN A 1 189 ? 5.989 1.718 18.892 1.00 90.38 189 ASN A C 1
ATOM 1379 O O . ASN A 1 189 ? 6.717 2.150 18.005 1.00 90.38 189 ASN A O 1
ATOM 1383 N N . THR A 1 190 ? 4.890 1.016 18.605 1.00 90.50 190 THR A N 1
ATOM 1384 C CA . THR A 1 190 ? 4.455 0.699 17.243 1.00 90.50 190 THR A CA 1
ATOM 1385 C C . THR A 1 190 ? 2.937 0.603 17.179 1.00 90.50 190 THR A C 1
ATOM 1387 O O . THR A 1 190 ? 2.283 0.280 18.170 1.00 90.50 190 THR A O 1
ATOM 1390 N N . VAL A 1 191 ? 2.381 0.753 15.976 1.00 91.50 191 VAL A N 1
ATOM 1391 C CA . VAL A 1 191 ? 0.964 0.460 15.694 1.00 91.50 191 VAL A CA 1
ATOM 1392 C C . VAL A 1 191 ? 0.587 -0.958 16.123 1.00 91.50 191 VAL A C 1
ATOM 1394 O O . VAL A 1 191 ? -0.501 -1.187 16.639 1.00 91.50 191 VAL A O 1
ATOM 1397 N N . HIS A 1 192 ? 1.495 -1.922 15.957 1.00 91.56 192 HIS A N 1
ATOM 1398 C CA . HIS A 1 192 ? 1.223 -3.293 16.369 1.00 91.56 192 HIS A CA 1
ATOM 1399 C C . HIS A 1 192 ? 1.172 -3.447 17.895 1.00 91.56 192 HIS A C 1
ATOM 1401 O O . HIS A 1 192 ? 0.373 -4.231 18.404 1.00 91.56 192 HIS A O 1
ATOM 1407 N N . HIS A 1 193 ? 1.980 -2.681 18.633 1.00 93.38 193 HIS A N 1
ATOM 1408 C CA . HIS A 1 193 ? 1.863 -2.609 20.087 1.00 93.38 193 HIS A CA 1
ATOM 1409 C C . HIS A 1 193 ? 0.498 -2.026 20.488 1.00 93.38 193 HIS A C 1
ATOM 1411 O O . HIS A 1 193 ? -0.205 -2.657 21.271 1.00 93.38 193 HIS A O 1
ATOM 1417 N N . ALA A 1 194 ? 0.066 -0.923 19.869 1.00 94.38 194 ALA A N 1
ATOM 1418 C CA . ALA A 1 194 ? -1.263 -0.351 20.102 1.00 94.38 194 ALA A CA 1
ATOM 1419 C C . ALA A 1 194 ? -2.406 -1.343 19.797 1.00 94.38 194 ALA A C 1
ATOM 1421 O O . ALA A 1 194 ? -3.304 -1.517 20.616 1.00 94.38 194 ALA A O 1
ATOM 1422 N N . GLN A 1 195 ? -2.338 -2.079 18.679 1.00 93.62 195 GLN A N 1
ATOM 1423 C CA . GLN A 1 195 ? -3.302 -3.146 18.374 1.00 93.62 195 GLN A CA 1
ATOM 1424 C C . GLN A 1 195 ? -3.367 -4.211 19.474 1.00 93.62 195 GLN A C 1
ATOM 1426 O O . GLN A 1 195 ? -4.450 -4.689 19.801 1.00 93.62 195 GLN A O 1
ATOM 1431 N N . LYS A 1 196 ? -2.216 -4.620 20.024 1.00 94.19 196 LYS A N 1
ATOM 1432 C CA . LYS A 1 196 ? -2.173 -5.615 21.104 1.00 94.19 196 LYS A CA 1
ATOM 1433 C C . LYS A 1 196 ? -2.818 -5.086 22.383 1.00 94.19 196 LYS A C 1
ATOM 1435 O O . LYS A 1 196 ? -3.563 -5.837 23.002 1.00 94.19 196 LYS A O 1
ATOM 1440 N N . LEU A 1 197 ? -2.568 -3.824 22.738 1.00 96.56 197 LEU A N 1
ATOM 1441 C CA . LEU A 1 197 ? -3.181 -3.179 23.905 1.00 96.56 197 LEU A CA 1
ATOM 1442 C C . LEU A 1 197 ? -4.712 -3.166 23.790 1.00 96.56 197 LEU A C 1
ATOM 1444 O O . LEU A 1 197 ? -5.395 -3.628 24.698 1.00 96.56 197 LEU A O 1
ATOM 1448 N N . LEU A 1 198 ? -5.246 -2.736 22.644 1.00 96.00 198 LEU A N 1
ATOM 1449 C CA . LEU A 1 198 ? -6.696 -2.690 22.412 1.00 96.00 198 LEU A CA 1
ATOM 1450 C C . LEU A 1 198 ? -7.333 -4.082 22.449 1.00 96.00 198 LEU A C 1
ATOM 1452 O O . LEU A 1 198 ? -8.348 -4.285 23.112 1.00 96.00 198 LEU A O 1
ATOM 1456 N N . ARG A 1 199 ? -6.699 -5.071 21.807 1.00 94.00 199 ARG A N 1
ATOM 1457 C CA . ARG A 1 199 ? -7.184 -6.460 21.824 1.00 94.00 199 ARG A CA 1
ATOM 1458 C C . ARG A 1 199 ? -7.178 -7.062 23.228 1.00 94.00 199 ARG A C 1
ATOM 1460 O O . ARG A 1 199 ? -8.104 -7.791 23.563 1.00 94.00 199 ARG A O 1
ATOM 1467 N N . ALA A 1 200 ? -6.162 -6.764 24.041 1.00 96.00 200 ALA A N 1
ATOM 1468 C CA . ALA A 1 200 ? -6.104 -7.213 25.432 1.00 96.00 200 ALA A CA 1
ATOM 1469 C C . ALA A 1 200 ? -7.241 -6.618 26.282 1.00 96.00 200 ALA A C 1
ATOM 1471 O O . ALA A 1 200 ? -7.715 -7.275 27.203 1.00 96.00 200 ALA A O 1
ATOM 1472 N N . ALA A 1 201 ? -7.720 -5.424 25.926 1.00 96.19 201 ALA A N 1
ATOM 1473 C CA . ALA A 1 201 ? -8.889 -4.781 26.520 1.00 96.19 201 ALA A CA 1
ATOM 1474 C C . ALA A 1 201 ? -10.228 -5.192 25.866 1.00 96.19 201 ALA A C 1
ATOM 1476 O O . ALA A 1 201 ? -11.247 -4.555 26.112 1.00 96.19 201 ALA A O 1
ATOM 1477 N N . ALA A 1 202 ? -10.240 -6.226 25.013 1.00 95.81 202 ALA A N 1
ATOM 1478 C CA . ALA A 1 202 ? -11.408 -6.677 24.246 1.00 95.81 202 ALA A CA 1
ATOM 1479 C C . ALA A 1 202 ? -12.042 -5.605 23.331 1.00 95.81 202 ALA A C 1
ATOM 1481 O O . ALA A 1 202 ? -13.180 -5.755 22.885 1.00 95.81 202 ALA A O 1
ATOM 1482 N N . ILE A 1 203 ? -11.289 -4.556 22.988 1.00 94.62 203 ILE A N 1
ATOM 1483 C CA . ILE A 1 203 ? -11.702 -3.532 22.030 1.00 94.62 203 ILE A CA 1
ATOM 1484 C C . ILE A 1 203 ? -11.268 -3.961 20.629 1.00 94.62 203 ILE A C 1
ATOM 1486 O O . ILE A 1 203 ? -10.107 -4.297 20.372 1.00 94.62 203 ILE A O 1
ATOM 1490 N N . SER A 1 204 ? -12.226 -3.955 19.707 1.00 91.94 204 SER A N 1
ATOM 1491 C CA . SER A 1 204 ? -12.044 -4.339 18.307 1.00 91.94 204 SER A CA 1
ATOM 1492 C C . SER A 1 204 ? -12.507 -3.215 17.377 1.00 91.94 204 SER A C 1
ATOM 1494 O O . SER A 1 204 ? -13.132 -2.256 17.816 1.00 91.94 204 SER A O 1
ATOM 1496 N N . GLY A 1 205 ? -12.172 -3.306 16.088 1.00 94.25 205 GLY A N 1
ATOM 1497 C CA . GLY A 1 205 ? -12.607 -2.327 15.084 1.00 94.25 205 GLY A CA 1
ATOM 1498 C C . GLY A 1 205 ? -11.568 -1.272 14.703 1.00 94.25 205 GLY A C 1
ATOM 1499 O O . GLY A 1 205 ? -11.827 -0.497 13.784 1.00 94.25 205 GLY A O 1
ATOM 1500 N N . LEU A 1 206 ? -10.373 -1.280 15.309 1.00 96.00 206 LEU A N 1
ATOM 1501 C CA . LEU A 1 206 ? -9.286 -0.367 14.934 1.00 96.00 206 LEU A CA 1
ATOM 1502 C C . LEU A 1 206 ? -8.976 -0.450 13.435 1.00 96.00 206 LEU A C 1
ATOM 1504 O O . LEU A 1 206 ? -8.942 0.565 12.747 1.00 96.00 206 LEU A O 1
ATOM 1508 N N . GLU A 1 207 ? -8.759 -1.652 12.908 1.00 96.62 207 GLU A N 1
ATOM 1509 C CA . GLU A 1 207 ? -8.418 -1.846 11.500 1.00 96.62 207 GLU A CA 1
ATOM 1510 C C . GLU A 1 207 ? -9.566 -1.416 10.580 1.00 96.62 207 GLU A C 1
ATOM 1512 O O . GLU A 1 207 ? -9.329 -0.781 9.558 1.00 96.62 207 GLU A O 1
ATOM 1517 N N . GLN A 1 208 ? -10.815 -1.683 10.960 1.00 97.81 208 GLN A N 1
ATOM 1518 C CA . GLN A 1 208 ? -11.974 -1.225 10.199 1.00 97.81 208 GLN A CA 1
ATOM 1519 C C . GLN A 1 208 ? -12.045 0.308 10.148 1.00 97.81 208 GLN A C 1
ATOM 1521 O O . GLN A 1 208 ? -12.232 0.885 9.074 1.00 97.81 208 GLN A O 1
ATOM 1526 N N . ARG A 1 209 ? -11.824 0.978 11.285 1.00 97.75 209 ARG A N 1
ATOM 1527 C CA . ARG A 1 209 ? -11.833 2.442 11.357 1.00 97.75 209 ARG A CA 1
ATOM 1528 C C . ARG A 1 209 ? -10.669 3.067 10.588 1.00 97.75 209 ARG A C 1
ATOM 1530 O O . ARG A 1 209 ? -10.865 4.026 9.845 1.00 97.75 209 ARG A O 1
ATOM 1537 N N . LEU A 1 210 ? -9.478 2.476 10.682 1.00 97.81 210 LEU A N 1
ATOM 1538 C CA . LEU A 1 210 ? -8.321 2.879 9.881 1.00 97.81 210 LEU A CA 1
ATOM 1539 C C . LEU A 1 210 ? -8.567 2.700 8.380 1.00 97.81 210 LEU A C 1
ATOM 1541 O O . LEU A 1 210 ? -8.135 3.545 7.600 1.00 97.81 210 LEU A O 1
ATOM 1545 N N . ALA A 1 211 ? -9.249 1.629 7.957 1.00 98.38 211 ALA A N 1
ATOM 1546 C CA . ALA A 1 211 ? -9.584 1.424 6.549 1.00 98.38 211 ALA A CA 1
ATOM 1547 C C . ALA A 1 211 ? -10.505 2.539 6.038 1.00 98.38 211 ALA A C 1
ATOM 1549 O O . ALA A 1 211 ? -10.264 3.073 4.956 1.00 98.38 211 ALA A O 1
ATOM 1550 N N . GLN A 1 212 ? -11.506 2.925 6.835 1.00 98.31 212 GLN A N 1
ATOM 1551 C CA . GLN A 1 212 ? -12.419 4.018 6.508 1.00 98.31 212 GLN A CA 1
ATOM 1552 C C . GLN A 1 212 ? -11.685 5.352 6.360 1.00 98.31 212 GLN A C 1
ATOM 1554 O O . GLN A 1 212 ? -11.747 5.960 5.292 1.00 98.31 212 GLN A O 1
ATOM 1559 N N . LEU A 1 213 ? -10.917 5.752 7.375 1.00 98.19 213 LEU A N 1
ATOM 1560 C CA . LEU A 1 213 ? -10.136 6.989 7.335 1.00 98.19 213 LEU A CA 1
ATOM 1561 C C . LEU A 1 213 ? -9.142 6.991 6.167 1.00 98.19 213 LEU A C 1
ATOM 1563 O O . LEU A 1 213 ? -9.016 7.979 5.451 1.00 98.19 213 LEU A O 1
ATOM 1567 N N . ALA A 1 214 ? -8.454 5.874 5.918 1.00 98.31 214 ALA A N 1
ATOM 1568 C CA . ALA A 1 214 ? -7.524 5.766 4.799 1.00 98.31 214 ALA A CA 1
ATOM 1569 C C . ALA A 1 214 ? -8.224 5.899 3.438 1.00 98.31 214 ALA A C 1
ATOM 1571 O O . ALA A 1 214 ? -7.666 6.522 2.534 1.00 98.31 214 ALA A O 1
ATOM 1572 N N . ALA A 1 215 ? -9.424 5.332 3.276 1.00 98.38 215 ALA A N 1
ATOM 1573 C CA . ALA A 1 215 ? -10.203 5.459 2.047 1.00 98.38 215 ALA A CA 1
ATOM 1574 C C . ALA A 1 215 ? -10.679 6.904 1.837 1.00 98.38 215 ALA A C 1
ATOM 1576 O O . ALA A 1 215 ? -10.549 7.428 0.731 1.00 98.38 215 ALA A O 1
ATOM 1577 N N . GLU A 1 216 ? -11.144 7.569 2.898 1.00 98.06 216 GLU A N 1
ATOM 1578 C CA . GLU A 1 216 ? -11.545 8.982 2.886 1.00 98.06 216 GLU A CA 1
ATOM 1579 C C . GLU A 1 216 ? -10.369 9.888 2.501 1.00 98.06 216 GLU A C 1
ATOM 1581 O O . GLU A 1 216 ? -10.473 10.672 1.556 1.00 98.06 216 GLU A O 1
ATOM 1586 N N . GLN A 1 217 ? -9.216 9.722 3.154 1.00 98.31 217 GLN A N 1
ATOM 1587 C CA . GLN A 1 217 ? -8.005 10.489 2.856 1.00 98.31 217 GLN A CA 1
ATOM 1588 C C . GLN A 1 217 ? -7.490 10.229 1.437 1.00 98.31 217 GLN A C 1
ATOM 1590 O O . GLN A 1 217 ? -7.101 11.162 0.732 1.00 98.31 217 GLN A O 1
ATOM 1595 N N . ALA A 1 218 ? -7.487 8.973 0.981 1.00 98.12 218 ALA A N 1
ATOM 1596 C CA . ALA A 1 218 ? -7.027 8.633 -0.362 1.00 98.12 218 ALA A CA 1
ATOM 1597 C C . ALA A 1 218 ? -7.968 9.181 -1.444 1.00 98.12 218 ALA A C 1
ATOM 1599 O O . ALA A 1 218 ? -7.487 9.696 -2.455 1.00 98.12 218 ALA A O 1
ATOM 1600 N N . ALA A 1 219 ? -9.285 9.118 -1.225 1.00 97.44 219 ALA A N 1
ATOM 1601 C CA . ALA A 1 219 ? -10.281 9.713 -2.112 1.00 97.44 219 ALA A CA 1
ATOM 1602 C C . ALA A 1 219 ? -10.160 11.246 -2.148 1.00 97.44 219 ALA A C 1
ATOM 1604 O O . ALA A 1 219 ? -10.164 11.837 -3.231 1.00 97.44 219 ALA A O 1
ATOM 1605 N N . ALA A 1 220 ? -9.970 11.890 -0.992 1.00 97.62 220 ALA A N 1
ATOM 1606 C CA . ALA A 1 220 ? -9.729 13.329 -0.900 1.00 97.62 220 ALA A CA 1
ATOM 1607 C C . ALA A 1 220 ? -8.432 13.740 -1.620 1.00 97.62 220 ALA A C 1
ATOM 1609 O O . ALA A 1 220 ? -8.424 14.713 -2.373 1.00 97.62 220 ALA A O 1
ATOM 1610 N N . PHE A 1 221 ? -7.356 12.958 -1.479 1.00 97.69 221 PHE A N 1
ATOM 1611 C CA . PHE A 1 221 ? -6.071 13.203 -2.144 1.00 97.69 221 PHE A CA 1
ATOM 1612 C C . PHE A 1 221 ? -6.174 13.225 -3.677 1.00 97.69 221 PHE A C 1
ATOM 1614 O O . PHE A 1 221 ? -5.423 13.941 -4.343 1.00 97.69 221 PHE A O 1
ATOM 1621 N N . VAL A 1 222 ? -7.102 12.452 -4.248 1.00 96.75 222 VAL A N 1
ATOM 1622 C CA . VAL A 1 222 ? -7.392 12.446 -5.691 1.00 96.75 222 VAL A CA 1
ATOM 1623 C C . VAL A 1 222 ? -8.574 13.338 -6.078 1.00 96.75 222 VAL A C 1
ATOM 1625 O O . VAL A 1 222 ? -9.024 13.279 -7.221 1.00 96.75 222 VAL A O 1
ATOM 1628 N N . GLY A 1 223 ? -9.090 14.154 -5.154 1.00 95.69 223 GLY A N 1
ATOM 1629 C CA . GLY A 1 223 ? -10.220 15.054 -5.396 1.00 95.69 223 GLY A CA 1
ATOM 1630 C C . GLY A 1 223 ? -11.509 14.330 -5.793 1.00 95.69 223 GLY A C 1
ATOM 1631 O O . GLY A 1 223 ? -12.279 14.858 -6.588 1.00 95.69 223 GLY A O 1
ATOM 1632 N N . GLY A 1 224 ? -11.709 13.092 -5.327 1.00 94.75 224 GLY A N 1
ATOM 1633 C CA . GLY A 1 224 ? -12.871 12.271 -5.682 1.00 94.75 224 GLY A CA 1
ATOM 1634 C C . GLY A 1 224 ? -12.898 11.785 -7.138 1.00 94.75 224 GLY A C 1
ATOM 1635 O O . GLY A 1 224 ? -13.912 11.255 -7.579 1.00 94.75 224 GLY A O 1
ATOM 1636 N N . ALA A 1 225 ? -11.803 11.934 -7.893 1.00 95.75 225 ALA A N 1
ATOM 1637 C CA . ALA A 1 225 ? -11.766 11.617 -9.324 1.00 95.75 225 ALA A CA 1
ATOM 1638 C C . ALA A 1 225 ? -11.890 10.117 -9.654 1.00 95.75 225 ALA A C 1
ATOM 1640 O O . ALA A 1 225 ? -12.140 9.759 -10.804 1.00 95.75 225 ALA A O 1
ATOM 1641 N N . VAL A 1 226 ? -11.671 9.234 -8.677 1.00 96.31 226 VAL A N 1
ATOM 1642 C CA . VAL A 1 226 ? -11.818 7.784 -8.826 1.00 96.31 226 VAL A CA 1
ATOM 1643 C C . VAL A 1 226 ? -12.258 7.173 -7.490 1.00 96.31 226 VAL A C 1
ATOM 1645 O O . VAL A 1 226 ? -11.726 7.581 -6.456 1.00 96.31 226 VAL A O 1
ATOM 1648 N N . PRO A 1 227 ? -13.193 6.205 -7.478 1.00 97.75 227 PRO A N 1
ATOM 1649 C CA . PRO A 1 227 ? -13.520 5.439 -6.281 1.00 97.75 227 PRO A CA 1
ATOM 1650 C C . PRO A 1 227 ? -12.297 4.707 -5.724 1.00 97.75 227 PRO A C 1
ATOM 1652 O O . PRO A 1 227 ? -11.529 4.092 -6.478 1.00 97.75 227 PRO A O 1
ATOM 1655 N N . VAL A 1 228 ? -12.143 4.752 -4.401 1.00 98.31 228 VAL A N 1
ATOM 1656 C CA . VAL A 1 228 ? -11.023 4.132 -3.688 1.00 98.31 228 VAL A CA 1
ATOM 1657 C C . VAL A 1 228 ? -11.545 3.157 -2.641 1.00 98.31 228 VAL A C 1
ATOM 1659 O O . VAL A 1 228 ? -12.255 3.547 -1.719 1.00 98.31 228 VAL A O 1
ATOM 1662 N N . GLU A 1 229 ? -11.152 1.894 -2.763 1.00 98.44 229 GLU A N 1
ATOM 1663 C CA . GLU A 1 229 ? -11.289 0.878 -1.721 1.00 98.44 229 GLU A CA 1
ATOM 1664 C C . GLU A 1 229 ? -9.951 0.707 -0.989 1.00 98.44 229 GLU A C 1
ATOM 1666 O O . GLU A 1 229 ? -8.888 0.709 -1.612 1.00 98.44 229 GLU A O 1
ATOM 1671 N N . VAL A 1 230 ? -9.980 0.521 0.327 1.00 98.69 230 VAL A N 1
ATOM 1672 C CA . VAL A 1 230 ? -8.809 0.186 1.141 1.00 98.69 230 VAL A CA 1
ATOM 1673 C C . VAL A 1 230 ? -9.033 -1.152 1.827 1.00 98.69 230 VAL A C 1
ATOM 1675 O O . VAL A 1 230 ? -10.045 -1.360 2.491 1.00 98.69 230 VAL A O 1
ATOM 1678 N N . LEU A 1 231 ? -8.047 -2.040 1.696 1.00 98.62 231 LEU A N 1
ATOM 1679 C CA . LEU A 1 231 ? -8.002 -3.355 2.326 1.00 98.62 231 LEU A CA 1
ATOM 1680 C C . LEU A 1 231 ? -6.821 -3.425 3.290 1.00 98.62 231 LEU A C 1
ATOM 1682 O O . LEU A 1 231 ? -5.669 -3.234 2.881 1.00 98.62 231 LEU A O 1
ATOM 1686 N N . ILE A 1 232 ? -7.095 -3.753 4.550 1.00 98.25 232 ILE A N 1
ATOM 1687 C CA . ILE A 1 232 ? -6.075 -3.955 5.580 1.00 98.25 232 ILE A CA 1
ATOM 1688 C C . ILE A 1 232 ? -5.996 -5.435 5.922 1.00 98.25 232 ILE A C 1
ATOM 1690 O O . ILE A 1 232 ? -6.958 -6.024 6.412 1.00 98.25 232 ILE A O 1
ATOM 1694 N N . TYR A 1 233 ? -4.822 -6.020 5.708 1.00 97.06 233 TYR A N 1
ATOM 1695 C CA . TYR A 1 233 ? -4.550 -7.417 6.027 1.00 97.06 233 TYR A CA 1
ATOM 1696 C C . TYR A 1 233 ? -3.705 -7.574 7.297 1.00 97.06 233 TYR A C 1
ATOM 1698 O O . TYR A 1 233 ? -2.843 -6.744 7.612 1.00 97.06 233 TYR A O 1
ATOM 1706 N N . GLY A 1 234 ? -3.947 -8.676 8.006 1.00 92.00 234 GLY A N 1
ATOM 1707 C CA . GLY A 1 234 ? -3.106 -9.204 9.076 1.00 92.00 234 GLY A CA 1
ATOM 1708 C C . GLY A 1 234 ? -1.887 -9.956 8.539 1.00 92.00 234 GLY A C 1
ATOM 1709 O O . GLY A 1 234 ? -1.788 -10.263 7.351 1.00 92.00 234 GLY A O 1
ATOM 1710 N N . LEU A 1 235 ? -0.921 -10.249 9.417 1.00 84.62 235 LEU A N 1
ATOM 1711 C CA . LEU A 1 235 ? 0.297 -10.990 9.045 1.00 84.62 235 LEU A CA 1
ATOM 1712 C C . LEU A 1 235 ? 0.008 -12.426 8.582 1.00 84.62 235 LEU A C 1
ATOM 1714 O O . LEU A 1 235 ? 0.767 -12.964 7.777 1.00 84.62 235 LEU A O 1
ATOM 1718 N N . ASP A 1 236 ? -1.078 -12.999 9.086 1.00 86.00 236 ASP A N 1
ATOM 1719 C CA . ASP A 1 236 ? -1.664 -14.295 8.739 1.00 86.00 236 ASP A CA 1
ATOM 1720 C C . ASP A 1 236 ? -2.472 -14.268 7.430 1.00 86.00 236 ASP A C 1
ATOM 1722 O O . ASP A 1 236 ? -2.830 -15.315 6.896 1.00 86.00 236 ASP A O 1
ATOM 1726 N N . GLY A 1 237 ? -2.725 -13.080 6.877 1.00 86.56 237 GLY A N 1
ATOM 1727 C CA . GLY A 1 237 ? -3.527 -12.893 5.675 1.00 86.56 237 GLY A CA 1
ATOM 1728 C C . GLY A 1 237 ? -5.015 -12.689 5.919 1.00 86.56 237 GLY A C 1
ATOM 1729 O O . GLY A 1 237 ? -5.749 -12.553 4.939 1.00 86.56 237 GLY A O 1
ATOM 1730 N N . ALA A 1 238 ? -5.463 -12.633 7.177 1.00 93.81 238 ALA A N 1
ATOM 1731 C CA . ALA A 1 238 ? -6.842 -12.287 7.495 1.00 93.81 238 ALA A CA 1
ATOM 1732 C C . ALA A 1 238 ? -7.150 -10.857 7.024 1.00 93.81 238 ALA A C 1
ATOM 1734 O O . ALA A 1 238 ? -6.331 -9.951 7.191 1.00 93.81 238 ALA A O 1
ATOM 1735 N N . LEU A 1 239 ? -8.323 -10.645 6.428 1.00 97.00 239 LEU A N 1
ATOM 1736 C CA . LEU A 1 239 ? -8.813 -9.301 6.128 1.00 97.00 239 LEU A CA 1
ATOM 1737 C C . LEU A 1 239 ? -9.346 -8.692 7.430 1.00 97.00 239 LEU A C 1
ATOM 1739 O O . LEU A 1 239 ? -10.345 -9.164 7.962 1.00 97.00 239 LEU A O 1
ATOM 1743 N N . LEU A 1 240 ? -8.652 -7.682 7.951 1.00 96.25 240 LEU A N 1
ATOM 1744 C CA . LEU A 1 240 ? -8.954 -7.063 9.247 1.00 96.25 240 LEU A CA 1
ATOM 1745 C C . LEU A 1 240 ? -9.817 -5.804 9.117 1.00 96.25 240 LEU A C 1
ATOM 1747 O O . LEU A 1 240 ? -10.507 -5.438 10.061 1.00 96.25 240 LEU A O 1
ATOM 1751 N N . GLY A 1 241 ? -9.766 -5.133 7.966 1.00 97.38 241 GLY A N 1
ATOM 1752 C CA . GLY A 1 241 ? -10.562 -3.940 7.698 1.00 97.38 241 GLY A CA 1
ATOM 1753 C C . GLY A 1 241 ? -10.752 -3.708 6.205 1.00 97.38 241 GLY A C 1
ATOM 1754 O O . GLY A 1 241 ? -9.844 -3.979 5.408 1.00 97.38 241 GLY A O 1
ATOM 1755 N N . LEU A 1 242 ? -11.932 -3.216 5.837 1.00 97.81 242 LEU A N 1
ATOM 1756 C CA . LEU A 1 242 ? -12.307 -2.882 4.465 1.00 97.81 242 LEU A CA 1
ATOM 1757 C C . LEU A 1 242 ? -13.200 -1.648 4.463 1.00 97.81 242 LEU A C 1
ATOM 1759 O O . LEU A 1 242 ? -14.221 -1.622 5.143 1.00 97.81 242 LEU A O 1
ATOM 1763 N N . ALA A 1 243 ? -12.866 -0.657 3.646 1.00 98.19 243 ALA A N 1
ATOM 1764 C CA . ALA A 1 243 ? -13.762 0.464 3.391 1.00 98.19 243 ALA A CA 1
ATOM 1765 C C . ALA A 1 243 ? -13.627 0.948 1.952 1.00 98.19 243 ALA A C 1
ATOM 1767 O O . ALA A 1 243 ? -12.573 0.795 1.338 1.00 98.19 243 ALA A O 1
ATOM 1768 N N . GLN A 1 244 ? -14.687 1.559 1.433 1.00 96.81 244 GLN A N 1
ATOM 1769 C CA . GLN A 1 244 ? -14.701 2.158 0.109 1.00 96.81 244 GLN A CA 1
ATOM 1770 C C . GLN A 1 244 ? -15.310 3.555 0.178 1.00 96.81 244 GLN A C 1
ATOM 1772 O O . GLN A 1 244 ? -16.323 3.762 0.843 1.00 96.81 244 GLN A O 1
ATOM 1777 N N . VAL A 1 245 ? -14.704 4.494 -0.546 1.00 97.12 245 VAL A N 1
ATOM 1778 C CA . VAL A 1 245 ? -15.213 5.855 -0.732 1.00 97.12 245 VAL A CA 1
ATOM 1779 C C . VAL A 1 245 ? -15.368 6.138 -2.224 1.00 97.12 245 VAL A C 1
ATOM 1781 O O . VAL A 1 245 ? -14.488 5.826 -3.028 1.00 97.12 245 VAL A O 1
ATOM 1784 N N . GLY A 1 246 ? -16.505 6.739 -2.583 1.00 88.31 246 GLY A N 1
ATOM 1785 C CA . GLY A 1 246 ? -16.939 6.959 -3.963 1.00 88.31 246 GLY A CA 1
ATOM 1786 C C . GLY A 1 246 ? -17.840 5.831 -4.480 1.00 88.31 246 GLY A C 1
ATOM 1787 O O . GLY A 1 246 ? -17.593 4.647 -4.233 1.00 88.31 246 GLY A O 1
ATOM 1788 N N . SER A 1 247 ? -18.901 6.198 -5.199 1.00 68.19 247 SER A N 1
ATOM 1789 C CA . SER A 1 247 ? -19.792 5.262 -5.888 1.00 68.19 247 SER A CA 1
ATOM 1790 C 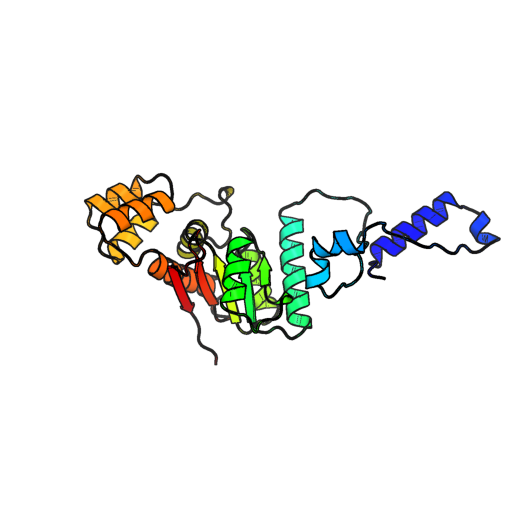C . SER A 1 247 ? -19.421 5.148 -7.365 1.00 68.19 247 SER A C 1
ATOM 1792 O O . SER A 1 247 ? -18.857 6.068 -7.958 1.00 68.19 247 SER A O 1
ATOM 1794 N N . ARG A 1 248 ? -19.769 4.013 -7.981 1.00 54.66 248 ARG A N 1
ATOM 1795 C CA . ARG A 1 248 ? -19.898 3.962 -9.439 1.00 54.66 248 ARG A CA 1
ATOM 1796 C C . ARG A 1 248 ? -21.055 4.888 -9.815 1.00 54.66 248 ARG A C 1
ATOM 1798 O O . ARG A 1 248 ? -22.144 4.720 -9.269 1.00 54.66 248 ARG A O 1
ATOM 1805 N N . ALA A 1 249 ? -20.786 5.880 -10.658 1.00 38.62 249 ALA A N 1
ATOM 1806 C CA . ALA A 1 249 ? -21.841 6.518 -11.435 1.00 38.62 249 ALA A CA 1
ATOM 1807 C C . ALA A 1 249 ? -22.394 5.513 -12.454 1.00 38.62 249 ALA A C 1
ATOM 1809 O O . ALA A 1 249 ? -21.588 4.675 -12.933 1.00 38.62 249 ALA A O 1
#

Secondary structure (DSSP, 8-state):
--B-HHHHHHHHHHHHHHHTTHHHHS--------TTHHHHHHTSSTGGGT--SS--B--SSS------HHHHHHHHHHHHHHHHHTT--EEEEESSHHHHHHHHHH-TTS-GGGEEE-TTBHHHHHHHHHHTT-SEEEEEEEHHHHHHHHTT-SB--GGG----HHHHHHHHHHTT--HHHHHHHHT-SSHHHHHHHHHHTT---HHHHHHHHHHHHHHHHTTTSS-EEEEEE-TTS-EEEEEEES---

Radius of gyration: 23.07 Å; chains: 1; bounding box: 58×34×77 Å

Foldseek 3Di:
DQEDPQLVVVVVVVCCVVCPPVCVVDPDDDDDDDVCQQVVCVVDCCVLLVNHDGDHHDDRPPDDDPDDPVNLLVVLLVLLVSCLVVVQQEAEEELDPLLLVLVCVVCVVDDSSSYGHNNQQQVSNLVSCLVSNRAAYEYRYAQQQLLCLLVLNSRRDCVVDGRQQLVLLVLVVVQPDDPVLSVVSNVDPGPVRNVVSCVVVVGACSQASSQASSQVSSCVSNVVSHKYKYWHADPVSDGRHIDIDHDRD